Protein AF-A0AAD6LSS9-F1 (afdb_monomer)

InterPro domains:
  IPR000659 Pyridoxamine 5'-phosphate oxidase [PTHR10851] (4-193)
  IPR012349 FMN-binding split barrel [G3DSA:2.30.110.10] (3-197)
  IPR024624 Pyridoxamine 5'-phosphate oxidase, Alr4036 family, FMN-binding domain [PF12766] (5-97)

Organism: NCBI:txid444605

Solvent-accessible surface area (backbone atoms only — not comparable to full-atom values): 12110 Å² total; per-residue (Å²): 133,82,77,79,76,59,62,67,59,54,51,52,52,51,44,61,76,36,58,89,43,91,58,52,54,40,30,37,45,36,37,39,36,90,85,73,43,80,45,75,46,79,47,52,65,67,52,59,45,86,99,50,85,27,39,30,32,76,46,53,57,77,33,68,68,46,59,17,36,74,72,38,42,48,35,36,38,44,36,66,40,82,90,78,34,34,34,43,37,40,33,26,46,44,49,80,47,57,53,90,65,75,64,73,72,71,61,69,79,73,68,77,90,76,88,90,77,92,75,80,79,81,74,58,56,70,62,50,57,59,50,54,56,57,52,51,49,43,44,51,56,45,70,73,41,53,70,74,69,55,53,64,53,76,51,77,69,72,90,57,84,81,92,52,83,69,65,66,78,72,64,82,75,66,89,85,60,76,68,54,69,38,45,20,33,34,39,34,41,71,76,45,79,46,79,44,78,59,82,132

pLDDT: mean 80.84, std 22.11, range [32.19, 98.69]

Nearest PDB structures (foldseek):
  2i51-assembly1_A  TM=9.058E-01  e=9.005E-18  Nostoc punctiforme PCC 73102
  2i51-assembly1_B  TM=9.225E-01  e=1.374E-17  Nostoc punctiforme PCC 73102
  2ou5-assembly1_B  TM=7.442E-01  e=1.131E-09  Jannaschia sp. CCS1
  2i02-assembly1_B  TM=6.745E-01  e=7.281E-08  Nostoc punctiforme PCC 73102
  2re7-assembly1_A-2  TM=6.877E-01  e=3.262E-06  Psychrobacter arcticus 273-4

Radius of gyration: 19.98 Å; Cα contacts (8 Å, |Δi|>4): 288; chains: 1; bounding box: 61×39×70 Å

Foldseek 3Di:
DDPPPVVLVVLVVLCVVLVVPPCQQKWKKWFAAPVRHIDIDIFGWLDADPPAPKTKTKFFCLDRVVVRCVNPQKMWIWGARVPQQKIKIFIFGKDKQFPPDPQVVVVVPPDPDDDDDDDDPPPCVVVNVVVNSSVVVLQVSLLSDDPVVLLVNVDDRPPDDPPDPVVSVPDDDDSPDTHDRRIMMMITDTPDMDMDRHDD

Secondary structure (DSSP, 8-state):
------HHHHHHHHHHHTTTSTTTTEEEEEEE-TTS-EEEEEEEEEEEPTTS-PEEEEEETTSHHHHHHHH--EEEEEEEETTTTEEEEEEEEEEEE-SSS--TTTTSSS----------TTSSHHHHHHHHHHHHHHHHHHHHS-HHHHHGGGSSPTTS----GGGGTT----TT----TTEEEEEEEEEEEEEEEPP-

Structure (mmCIF, N/CA/C/O backbone):
data_AF-A0AAD6LSS9-F1
#
_entry.id   AF-A0AAD6LSS9-F1
#
loop_
_atom_site.group_PDB
_atom_site.id
_atom_site.type_symbol
_atom_site.label_atom_id
_atom_site.label_alt_id
_atom_site.label_comp_id
_atom_site.label_asym_id
_atom_site.label_entity_id
_atom_site.label_seq_id
_atom_site.pdbx_PDB_ins_code
_atom_site.Cartn_x
_atom_site.Cartn_y
_atom_site.Cartn_z
_atom_site.occupancy
_atom_site.B_iso_or_equiv
_atom_site.auth_seq_id
_atom_site.auth_comp_id
_atom_site.auth_asym_id
_atom_site.auth_atom_id
_atom_site.pdbx_PDB_model_num
ATOM 1 N N . MET A 1 1 ? -33.989 2.397 5.622 1.00 33.91 1 MET A N 1
ATOM 2 C CA . MET A 1 1 ? -32.972 3.269 5.000 1.00 33.91 1 MET A CA 1
ATOM 3 C C . MET A 1 1 ? -31.648 2.901 5.642 1.00 33.91 1 MET A C 1
ATOM 5 O O . MET A 1 1 ? -31.426 3.278 6.782 1.00 33.91 1 MET A O 1
ATOM 9 N N . GLY A 1 2 ? -30.875 2.016 5.008 1.00 35.00 2 GLY A N 1
ATOM 10 C CA . GLY A 1 2 ? -29.625 1.522 5.588 1.00 35.00 2 GLY A CA 1
ATOM 11 C C . GLY A 1 2 ? -28.616 2.659 5.647 1.00 35.00 2 GLY A C 1
ATOM 12 O O . GLY A 1 2 ? -28.346 3.286 4.626 1.00 35.00 2 GLY A O 1
ATOM 13 N N . THR A 1 3 ? -28.113 2.961 6.836 1.00 37.25 3 THR A N 1
ATOM 14 C CA . THR A 1 3 ? -26.988 3.873 7.011 1.00 37.25 3 THR A CA 1
ATOM 15 C C . THR A 1 3 ? -25.820 3.311 6.210 1.00 37.25 3 THR A C 1
ATOM 17 O O . THR A 1 3 ? -25.331 2.224 6.515 1.00 37.25 3 THR A O 1
ATOM 20 N N . VAL A 1 4 ? -25.397 4.017 5.161 1.00 48.91 4 VAL A N 1
ATOM 21 C CA . VAL A 1 4 ? -24.105 3.765 4.522 1.00 48.91 4 VAL A CA 1
ATOM 22 C C . VAL A 1 4 ? -23.061 4.115 5.575 1.00 48.91 4 VAL A C 1
ATOM 24 O O . VAL A 1 4 ? -22.687 5.273 5.732 1.00 48.91 4 VAL A O 1
ATOM 27 N N . THR A 1 5 ? -22.667 3.135 6.383 1.00 51.56 5 THR A N 1
ATOM 28 C CA . THR A 1 5 ? -21.540 3.288 7.296 1.00 51.56 5 THR A CA 1
ATOM 29 C C . THR A 1 5 ? -20.313 3.476 6.419 1.00 51.56 5 THR A C 1
ATOM 31 O O . THR A 1 5 ? -19.853 2.535 5.772 1.00 51.56 5 THR A O 1
ATOM 34 N N . GLN A 1 6 ? -19.819 4.708 6.330 1.00 86.88 6 GLN A N 1
ATOM 35 C CA . GLN A 1 6 ? -18.702 5.032 5.459 1.00 86.88 6 GLN A CA 1
ATOM 36 C C . GLN A 1 6 ? -17.409 4.579 6.141 1.00 86.88 6 GLN A C 1
ATOM 38 O O . GLN A 1 6 ? -16.743 5.350 6.823 1.00 86.88 6 GLN A O 1
ATOM 43 N N . TRP A 1 7 ? -17.078 3.294 5.987 1.00 94.19 7 TRP A N 1
ATOM 44 C CA . TRP A 1 7 ? -15.904 2.626 6.567 1.00 94.19 7 TRP A CA 1
ATOM 45 C C . TRP A 1 7 ? -14.605 3.428 6.402 1.00 94.19 7 TRP A C 1
ATOM 47 O O . TRP A 1 7 ? -13.747 3.412 7.279 1.00 94.19 7 TRP A O 1
ATOM 57 N N . LYS A 1 8 ? -14.485 4.181 5.304 1.00 95.06 8 LYS A N 1
ATOM 58 C CA . LYS A 1 8 ? -13.369 5.084 5.033 1.00 95.06 8 LYS A CA 1
ATOM 59 C C . LYS A 1 8 ? -13.221 6.171 6.094 1.00 95.06 8 LYS A C 1
ATOM 61 O O . LYS A 1 8 ? -12.102 6.465 6.489 1.00 95.06 8 LYS A O 1
ATOM 66 N N . GLN A 1 9 ? -14.322 6.753 6.572 1.00 94.69 9 GLN A N 1
ATOM 67 C CA . GLN A 1 9 ? -14.284 7.743 7.652 1.00 94.69 9 GLN A CA 1
ATOM 68 C C . GLN A 1 9 ? -13.798 7.110 8.957 1.00 94.69 9 GLN A C 1
ATOM 70 O O . GLN A 1 9 ? -12.947 7.692 9.616 1.00 94.69 9 GLN A O 1
ATOM 75 N N . LEU A 1 10 ? -14.261 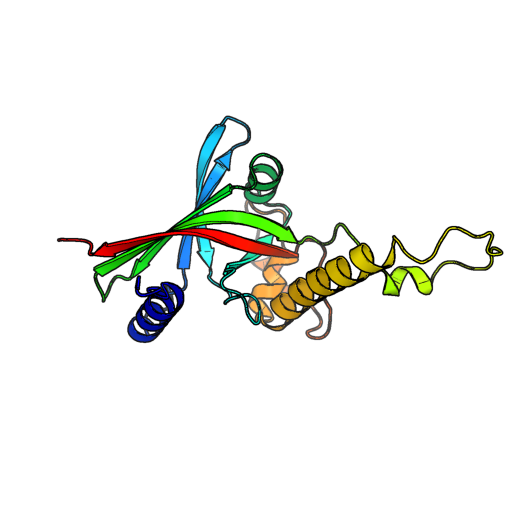5.897 9.281 1.00 95.50 10 LEU A N 1
ATOM 76 C CA . LEU A 1 10 ? -13.793 5.158 10.460 1.00 95.50 10 LEU A CA 1
ATOM 77 C C . LEU A 1 10 ? -12.290 4.866 10.375 1.00 95.50 10 LEU A C 1
ATOM 79 O O . LEU A 1 10 ? -11.561 5.122 11.327 1.00 95.50 10 LEU A O 1
ATOM 83 N N . LEU A 1 11 ? -11.812 4.413 9.214 1.00 96.50 11 LEU A N 1
ATOM 84 C CA . LEU A 1 11 ? -10.389 4.172 8.982 1.00 96.50 11 LEU A CA 1
ATOM 85 C C . LEU A 1 11 ? -9.556 5.459 9.099 1.00 96.50 11 LEU A C 1
ATOM 87 O O . LEU A 1 11 ? -8.481 5.443 9.692 1.00 96.50 11 LEU A O 1
ATOM 91 N N . LEU A 1 12 ? -10.047 6.581 8.562 1.00 96.06 12 LEU A N 1
ATOM 92 C CA . LEU A 1 12 ? -9.390 7.884 8.702 1.00 96.06 12 LEU A CA 1
ATOM 93 C C . LEU A 1 12 ? -9.346 8.348 10.166 1.00 96.06 12 LEU A C 1
ATOM 95 O O . LEU A 1 12 ? -8.318 8.854 10.606 1.00 96.06 12 LEU A O 1
ATOM 99 N N . SER A 1 13 ? -10.413 8.136 10.940 1.00 95.69 13 SER A N 1
ATOM 100 C CA . SER A 1 13 ? -10.431 8.431 12.379 1.00 95.69 13 SER A CA 1
ATOM 101 C C . SER A 1 13 ? -9.461 7.551 13.176 1.00 95.69 13 SER A C 1
ATOM 103 O O . SER A 1 13 ? -8.789 8.053 14.080 1.00 95.69 13 SER A O 1
ATOM 105 N N . ALA A 1 14 ? -9.348 6.265 12.827 1.00 96.06 14 ALA A N 1
ATOM 106 C CA . ALA A 1 14 ? -8.388 5.339 13.427 1.00 96.06 14 ALA A CA 1
ATOM 107 C C . ALA A 1 14 ? -6.940 5.765 13.130 1.00 96.06 14 ALA A C 1
ATOM 109 O O . ALA A 1 14 ? -6.119 5.867 14.044 1.00 96.06 14 ALA A O 1
ATOM 110 N N . LEU A 1 15 ? -6.646 6.098 11.867 1.00 96.69 15 LEU A N 1
ATOM 111 C CA . LEU A 1 15 ? -5.366 6.660 11.426 1.00 96.69 15 LEU A CA 1
ATOM 112 C C . LEU A 1 15 ? -4.988 7.932 12.194 1.00 96.69 15 LEU A C 1
ATOM 114 O O . LEU A 1 15 ? -3.856 8.039 12.658 1.00 96.69 15 LEU A O 1
ATOM 118 N N . GLU A 1 16 ? -5.922 8.873 12.346 1.00 96.31 16 GLU A N 1
ATOM 119 C CA . GLU A 1 16 ? -5.686 10.139 13.050 1.00 96.31 16 GLU A CA 1
ATOM 120 C C . GLU A 1 16 ? -5.390 9.907 14.537 1.00 96.31 16 GLU A C 1
ATOM 122 O O . GLU A 1 16 ? -4.413 10.428 15.078 1.00 96.31 16 GLU A O 1
ATOM 127 N N . SER A 1 17 ? -6.182 9.051 15.185 1.00 95.94 17 SER A N 1
ATOM 128 C CA . SER A 1 17 ? -6.030 8.729 16.609 1.00 95.94 17 SER A CA 1
ATOM 129 C C . SER A 1 17 ? -4.710 7.998 16.898 1.00 95.94 17 SER A C 1
ATOM 131 O O . SER A 1 17 ? -4.097 8.195 17.946 1.00 95.94 17 SER A O 1
ATOM 133 N N . ASN A 1 18 ? -4.218 7.215 15.933 1.00 96.31 18 ASN A N 1
ATOM 134 C CA . ASN A 1 18 ? -2.947 6.489 15.997 1.00 96.31 18 ASN A CA 1
ATOM 135 C C . ASN A 1 18 ? -1.806 7.218 15.245 1.00 96.31 18 ASN A C 1
ATOM 137 O O . ASN A 1 18 ? -0.758 6.625 14.974 1.00 96.31 18 ASN A O 1
ATOM 141 N N . SER A 1 19 ? -1.969 8.494 14.876 1.00 95.69 19 SER A N 1
ATOM 142 C CA . SER A 1 19 ? -1.011 9.240 14.032 1.00 95.69 19 SER A CA 1
ATOM 143 C C . SER A 1 19 ? 0.372 9.414 14.669 1.00 95.69 19 SER A C 1
ATOM 145 O O . SER A 1 19 ? 1.386 9.523 13.977 1.00 95.69 19 SER A O 1
ATOM 147 N N . HIS A 1 20 ? 0.432 9.386 16.000 1.00 95.88 20 HIS A N 1
ATOM 148 C CA . HIS A 1 20 ? 1.668 9.457 16.772 1.00 95.88 20 HIS A CA 1
ATOM 149 C C . HIS A 1 20 ? 2.525 8.178 16.650 1.00 95.88 20 HIS A C 1
ATOM 151 O O . HIS A 1 20 ? 3.738 8.209 16.887 1.00 95.88 20 HIS A O 1
ATOM 157 N N . LEU A 1 21 ? 1.932 7.055 16.228 1.00 95.94 21 LEU A N 1
ATOM 158 C CA . LEU A 1 21 ? 2.630 5.803 15.966 1.00 95.94 21 LEU A CA 1
ATOM 159 C C . LEU A 1 21 ? 3.139 5.774 14.524 1.00 95.94 21 LEU A C 1
ATOM 161 O O . LEU A 1 21 ? 2.370 5.673 13.574 1.00 95.94 21 LEU A O 1
ATOM 165 N N . LYS A 1 22 ? 4.462 5.743 14.332 1.00 94.12 22 LYS A N 1
ATOM 166 C CA . LYS A 1 22 ? 5.081 5.710 12.985 1.00 94.12 22 LYS A CA 1
ATOM 167 C C . LYS A 1 22 ? 4.644 4.532 12.105 1.00 94.12 22 LYS A C 1
ATOM 169 O O . LYS A 1 22 ? 4.844 4.571 10.895 1.00 94.12 22 LYS A O 1
ATOM 174 N N . HIS A 1 23 ? 4.131 3.472 12.718 1.00 94.50 23 HIS A N 1
ATOM 175 C CA . HIS A 1 23 ? 3.715 2.245 12.053 1.00 94.50 23 HIS A CA 1
ATOM 176 C C . HIS A 1 23 ? 2.198 2.155 11.852 1.00 94.50 23 HIS A C 1
ATOM 178 O O . HIS A 1 23 ? 1.754 1.193 11.236 1.00 94.50 23 HIS A O 1
ATOM 184 N N . SER A 1 24 ? 1.405 3.135 12.302 1.00 96.25 24 SER A N 1
ATOM 185 C CA . SER A 1 24 ? -0.043 3.135 12.062 1.00 96.25 24 SER A CA 1
ATOM 186 C C . SER A 1 24 ? -0.434 3.134 10.578 1.00 96.25 24 SER A C 1
ATOM 188 O O . SER A 1 24 ? -1.455 2.529 10.266 1.00 96.25 24 SER A O 1
ATOM 190 N N . PRO A 1 25 ? 0.359 3.671 9.621 1.00 97.31 25 PRO A N 1
ATOM 191 C CA . PRO A 1 25 ? 0.070 3.521 8.193 1.00 97.31 25 PRO A CA 1
ATOM 192 C C . PRO A 1 25 ? 0.444 2.145 7.618 1.00 97.31 25 PRO A C 1
ATOM 194 O O . PRO A 1 25 ? 0.298 1.931 6.414 1.00 97.31 25 PRO A O 1
ATOM 197 N N . TYR A 1 26 ? 1.038 1.249 8.412 1.00 98.25 26 TYR A N 1
ATOM 198 C CA . TYR A 1 26 ? 1.534 -0.040 7.938 1.00 98.25 26 TYR A CA 1
ATOM 199 C C . TYR A 1 26 ? 0.469 -1.113 8.128 1.00 98.25 26 TYR A C 1
ATOM 201 O O . TYR A 1 26 ? -0.109 -1.241 9.203 1.00 98.25 26 TYR A O 1
ATOM 209 N N . PHE A 1 27 ? 0.259 -1.936 7.106 1.00 98.50 27 PHE A N 1
ATOM 210 C CA . PHE A 1 27 ? -0.699 -3.036 7.166 1.00 98.50 27 PHE A CA 1
ATOM 211 C C . PHE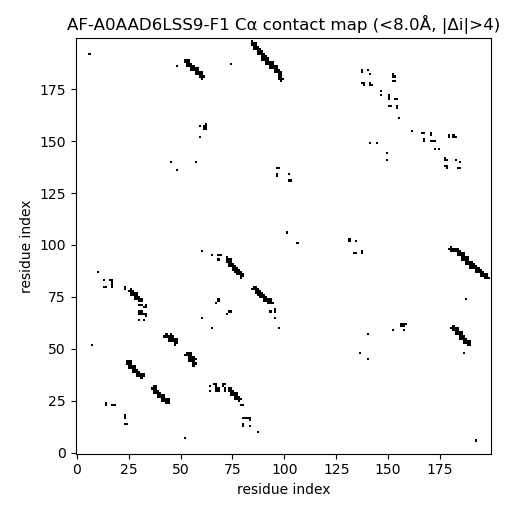 A 1 27 ? -0.167 -4.289 6.480 1.00 98.50 27 PHE A C 1
ATOM 213 O O . PHE A 1 27 ? 0.743 -4.229 5.646 1.00 98.50 27 PHE A O 1
ATOM 220 N N . GLN A 1 28 ? -0.726 -5.441 6.842 1.00 98.69 28 GLN A N 1
ATOM 221 C CA . GLN A 1 28 ? -0.422 -6.711 6.197 1.00 98.69 28 GLN A CA 1
ATOM 222 C C . GLN A 1 28 ? -1.233 -6.832 4.909 1.00 98.69 28 GLN A C 1
ATOM 224 O O . GLN A 1 28 ? -2.440 -6.615 4.901 1.00 98.69 28 GLN A O 1
ATOM 229 N N . PHE A 1 29 ? -0.559 -7.174 3.818 1.00 98.69 29 PHE A N 1
ATOM 230 C CA . PHE A 1 29 ? -1.148 -7.321 2.495 1.00 98.69 29 PHE A CA 1
ATOM 231 C C . PHE A 1 29 ? -1.002 -8.769 2.042 1.00 98.69 29 PHE A C 1
ATOM 233 O O . PHE A 1 29 ? 0.095 -9.204 1.681 1.00 98.69 29 PHE A O 1
ATOM 240 N N . ALA A 1 30 ? -2.095 -9.521 2.068 1.00 98.56 30 ALA A N 1
ATOM 241 C CA . ALA A 1 30 ? -2.139 -10.915 1.665 1.00 98.56 30 ALA A CA 1
ATOM 242 C C . ALA A 1 30 ? -2.513 -11.047 0.184 1.00 98.56 30 ALA A C 1
ATOM 244 O O . ALA A 1 30 ? -3.449 -10.413 -0.294 1.00 98.56 30 ALA A O 1
ATOM 245 N N . THR A 1 31 ? -1.788 -11.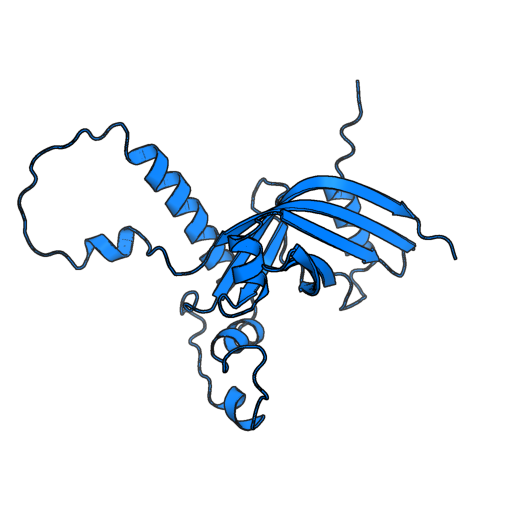895 -0.536 1.00 98.50 31 THR A N 1
ATOM 246 C CA . THR A 1 31 ? -2.038 -12.257 -1.943 1.00 98.50 31 THR A CA 1
ATOM 247 C C . THR A 1 31 ? -1.935 -13.770 -2.106 1.00 98.50 31 THR A C 1
ATOM 249 O O . THR A 1 31 ? -1.476 -14.478 -1.202 1.00 98.50 31 THR A O 1
ATOM 252 N N . ILE A 1 32 ? -2.331 -14.271 -3.275 1.00 98.06 32 ILE A N 1
ATOM 253 C CA . ILE A 1 32 ? -2.226 -15.686 -3.626 1.00 98.06 32 ILE A CA 1
ATOM 254 C C . ILE A 1 32 ? -1.033 -15.906 -4.559 1.00 98.06 32 ILE A C 1
ATOM 256 O O . ILE A 1 32 ? -0.934 -15.306 -5.625 1.00 98.06 32 ILE A O 1
ATOM 260 N N . GLY A 1 33 ? -0.122 -16.780 -4.138 1.00 93.94 33 GLY A N 1
ATOM 261 C CA . GLY A 1 33 ? 1.016 -17.256 -4.912 1.00 93.94 33 GLY A CA 1
ATOM 262 C C . GLY A 1 33 ? 0.598 -17.982 -6.188 1.00 93.94 33 GLY A C 1
ATOM 263 O O . GLY A 1 33 ? -0.456 -18.609 -6.230 1.00 93.94 33 GLY A O 1
ATOM 264 N N . CYS A 1 34 ? 1.467 -18.012 -7.202 1.00 92.06 34 CYS A N 1
ATOM 265 C CA . CYS A 1 34 ? 1.230 -18.769 -8.445 1.00 92.06 34 CYS A CA 1
ATOM 266 C C . CYS A 1 34 ? 1.056 -20.288 -8.226 1.00 92.06 34 CYS A C 1
ATOM 268 O O . CYS A 1 34 ? 0.620 -21.006 -9.116 1.00 92.06 34 CYS A O 1
ATOM 270 N N . ASN A 1 35 ? 1.413 -20.790 -7.040 1.00 94.44 35 ASN A N 1
ATOM 271 C CA . ASN A 1 35 ? 1.190 -22.166 -6.592 1.00 94.44 35 ASN A CA 1
ATOM 272 C C . ASN A 1 35 ? -0.112 -22.342 -5.778 1.00 94.44 35 ASN A C 1
ATOM 274 O O . ASN A 1 35 ? -0.286 -23.374 -5.132 1.00 94.44 35 ASN A O 1
ATOM 278 N N . GLY A 1 36 ? -0.974 -21.323 -5.726 1.00 94.75 36 GLY A N 1
ATOM 279 C CA . GLY A 1 36 ? -2.212 -21.299 -4.945 1.00 94.75 36 GLY A CA 1
ATOM 280 C C . GLY A 1 36 ? -2.033 -21.081 -3.437 1.00 94.75 36 GLY A C 1
ATOM 281 O O . GLY A 1 36 ? -3.021 -21.086 -2.708 1.00 94.75 36 GLY A O 1
ATOM 282 N N . ARG A 1 37 ? -0.803 -20.899 -2.932 1.00 97.31 37 ARG A N 1
ATOM 283 C CA . ARG A 1 37 ? -0.550 -20.688 -1.495 1.00 97.31 37 ARG A CA 1
ATOM 284 C C . ARG A 1 37 ? -0.597 -19.205 -1.124 1.00 97.31 37 ARG A C 1
ATOM 286 O O . ARG A 1 37 ? -0.145 -18.382 -1.914 1.00 97.31 37 ARG A O 1
ATOM 293 N N . PRO A 1 38 ? -1.064 -18.842 0.081 1.00 97.69 38 PRO A N 1
ATOM 294 C CA . PRO A 1 38 ? -1.059 -17.453 0.517 1.00 97.69 38 PRO A CA 1
ATOM 295 C C . PRO A 1 38 ? 0.368 -16.935 0.725 1.00 97.69 38 PRO A C 1
ATOM 297 O O . PRO A 1 38 ? 1.272 -17.667 1.132 1.00 97.69 38 PRO A O 1
ATOM 300 N N . SER A 1 39 ? 0.547 -15.644 0.481 1.00 97.62 39 SER A N 1
ATOM 301 C CA . SER A 1 39 ? 1.788 -14.901 0.675 1.00 97.62 39 SER A CA 1
ATOM 302 C C . SER A 1 39 ? 1.432 -13.597 1.385 1.00 97.62 39 SER A C 1
ATOM 304 O O . SER A 1 39 ? 0.473 -12.932 0.999 1.00 97.62 39 SER A O 1
ATOM 306 N N . ASN A 1 40 ? 2.157 -13.232 2.444 1.00 98.12 40 ASN A N 1
ATOM 307 C CA . ASN A 1 40 ? 1.837 -12.060 3.263 1.00 98.12 40 ASN A CA 1
ATOM 308 C C . ASN A 1 40 ? 3.095 -11.240 3.566 1.00 98.12 40 ASN A C 1
ATOM 310 O O . ASN A 1 40 ? 4.197 -11.781 3.660 1.00 98.12 40 ASN A O 1
ATOM 314 N N . ARG A 1 41 ? 2.937 -9.921 3.658 1.00 98.00 41 ARG A N 1
ATOM 315 C CA . ARG A 1 41 ? 4.006 -8.953 3.938 1.00 98.00 41 ARG A CA 1
ATOM 316 C C . ARG A 1 41 ? 3.415 -7.618 4.366 1.00 98.00 41 ARG A C 1
ATOM 318 O O . ARG A 1 41 ? 2.292 -7.291 3.995 1.00 98.00 41 ARG A O 1
ATOM 325 N N . THR A 1 42 ? 4.212 -6.822 5.062 1.00 98.31 42 THR A N 1
ATOM 326 C CA . THR A 1 42 ? 3.858 -5.444 5.402 1.00 98.31 42 THR A CA 1
ATOM 327 C C . THR A 1 42 ? 4.027 -4.525 4.194 1.00 98.31 42 THR A C 1
ATOM 329 O O . THR A 1 42 ? 5.035 -4.593 3.486 1.00 98.31 42 THR A O 1
ATOM 332 N N . VAL A 1 43 ? 3.057 -3.643 3.976 1.00 98.19 43 VAL A N 1
ATOM 333 C CA . VAL A 1 43 ? 3.133 -2.524 3.029 1.00 98.19 43 VAL A CA 1
ATOM 334 C C . VAL A 1 43 ? 2.647 -1.244 3.711 1.00 98.19 43 VAL A C 1
ATOM 336 O O . VAL A 1 43 ? 2.192 -1.275 4.852 1.00 98.19 43 VAL A O 1
ATOM 339 N N . VAL A 1 44 ? 2.790 -0.107 3.030 1.00 97.81 44 VAL A N 1
ATOM 340 C CA . VAL A 1 44 ? 2.471 1.214 3.584 1.00 97.81 44 VAL A CA 1
ATOM 341 C C . VAL A 1 44 ? 1.286 1.807 2.836 1.00 97.81 44 VAL A C 1
ATOM 343 O O . VAL A 1 44 ? 1.326 1.889 1.607 1.00 97.81 44 VAL A O 1
ATOM 346 N N . PHE A 1 45 ? 0.283 2.266 3.578 1.00 98.19 45 PHE A N 1
ATOM 347 C CA . PHE A 1 45 ? -0.811 3.085 3.070 1.00 98.19 45 PHE A CA 1
ATOM 348 C C . PHE A 1 45 ? -0.284 4.397 2.480 1.00 98.19 45 PHE A C 1
ATOM 350 O O . PHE A 1 45 ? 0.452 5.130 3.144 1.00 98.19 45 PHE A O 1
ATOM 357 N N . ARG A 1 46 ? -0.653 4.710 1.232 1.00 97.06 46 ARG A N 1
ATOM 358 C CA . ARG A 1 46 ? -0.239 5.946 0.540 1.00 97.06 46 ARG A CA 1
ATOM 3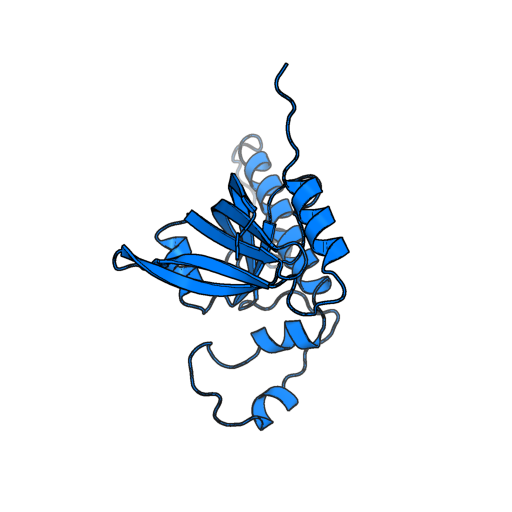59 C C . ARG A 1 46 ? -1.393 6.896 0.234 1.00 97.06 46 ARG A C 1
ATOM 361 O O . ARG A 1 46 ? -1.212 7.831 -0.536 1.00 97.06 46 ARG A O 1
ATOM 368 N N . GLY A 1 47 ? -2.536 6.694 0.882 1.00 96.06 47 GLY A N 1
ATOM 369 C CA . GLY A 1 47 ? -3.732 7.500 0.676 1.00 96.06 47 GLY A CA 1
ATOM 370 C C . GLY A 1 47 ? -4.782 6.789 -0.170 1.00 96.06 47 GLY A C 1
ATOM 371 O O . GLY A 1 47 ? -4.647 5.616 -0.533 1.00 96.06 47 GLY A O 1
ATOM 372 N N . PHE A 1 48 ? -5.841 7.534 -0.461 1.00 95.69 48 PHE A N 1
ATOM 373 C CA . PHE A 1 48 ? -6.908 7.119 -1.359 1.00 95.69 48 PHE A CA 1
ATOM 374 C C . PHE A 1 48 ? -6.722 7.754 -2.736 1.00 95.69 48 PHE A C 1
ATOM 376 O O . PHE A 1 48 ? -6.198 8.863 -2.846 1.00 95.69 48 PHE A O 1
ATOM 383 N N . GLU A 1 49 ? -7.192 7.072 -3.775 1.00 91.56 49 GLU A N 1
ATOM 384 C CA . GLU A 1 49 ? -7.386 7.685 -5.089 1.00 91.56 49 GLU A CA 1
ATOM 385 C C . GLU A 1 49 ? -8.359 8.881 -4.982 1.00 91.56 49 GLU A C 1
ATOM 387 O O . GLU A 1 49 ? -9.317 8.865 -4.204 1.00 91.56 49 GLU A O 1
ATOM 392 N N . GLU A 1 50 ? -8.100 9.948 -5.745 1.00 86.25 50 GLU A N 1
ATOM 393 C CA . GLU A 1 50 ? -8.928 11.160 -5.738 1.00 86.25 50 GLU A CA 1
ATOM 394 C C . GLU A 1 50 ? -10.398 10.829 -6.043 1.00 86.25 50 GLU A C 1
ATOM 396 O O . GLU A 1 50 ? -10.703 10.157 -7.026 1.00 86.25 50 GLU A O 1
ATOM 401 N N . ASN A 1 51 ? -11.318 11.345 -5.219 1.00 86.31 51 ASN A N 1
ATOM 402 C CA . ASN A 1 51 ? -12.770 11.139 -5.347 1.00 86.31 51 ASN A CA 1
ATOM 403 C C . ASN A 1 51 ? -13.216 9.663 -5.335 1.00 86.31 51 ASN A C 1
ATOM 405 O O . ASN A 1 51 ? -14.266 9.328 -5.878 1.00 86.31 51 ASN A O 1
ATOM 409 N N . SER A 1 52 ? -12.424 8.790 -4.715 1.00 90.75 52 SER A N 1
ATOM 410 C CA . SER A 1 52 ? -12.620 7.343 -4.714 1.00 90.75 52 SER A CA 1
ATOM 411 C C . SER A 1 52 ? -12.284 6.761 -3.339 1.00 90.75 52 SER A C 1
ATOM 413 O O . SER A 1 52 ? -11.612 7.399 -2.523 1.00 90.75 52 SER A O 1
ATOM 415 N N . ASP A 1 53 ? -12.758 5.551 -3.058 1.00 93.75 53 ASP A N 1
ATOM 416 C CA . ASP A 1 53 ? -12.446 4.821 -1.822 1.00 93.75 53 ASP A CA 1
ATOM 417 C C . ASP A 1 53 ? -11.344 3.770 -2.036 1.00 93.75 53 ASP A C 1
ATOM 419 O O . ASP A 1 53 ? -11.028 2.974 -1.152 1.00 93.75 53 ASP A O 1
ATOM 423 N N . ARG A 1 54 ? -10.707 3.813 -3.210 1.00 95.50 54 ARG A N 1
ATOM 424 C CA . ARG A 1 54 ? -9.633 2.909 -3.602 1.00 95.50 54 ARG A CA 1
ATOM 425 C C . ARG A 1 54 ? -8.320 3.265 -2.912 1.00 95.50 54 ARG A C 1
ATOM 427 O O . ARG A 1 54 ? -7.931 4.430 -2.853 1.00 95.50 54 ARG A O 1
ATOM 434 N N . ILE A 1 55 ? -7.631 2.256 -2.391 1.00 97.69 55 ILE A N 1
ATOM 435 C CA . ILE A 1 55 ? -6.436 2.400 -1.551 1.00 97.69 55 ILE A CA 1
ATOM 436 C C . ILE A 1 55 ? -5.173 2.316 -2.407 1.00 97.69 55 ILE A C 1
ATOM 438 O O . ILE A 1 55 ? -5.004 1.372 -3.177 1.00 97.69 55 ILE A O 1
ATOM 442 N N . GLN A 1 56 ? -4.252 3.266 -2.229 1.00 97.50 56 GLN A N 1
ATOM 443 C CA . GLN A 1 56 ? -2.986 3.317 -2.958 1.00 97.50 56 GLN A CA 1
ATOM 444 C C . GLN A 1 56 ? -1.822 2.712 -2.164 1.00 97.50 56 GLN A C 1
ATOM 446 O O . GLN A 1 56 ? -1.639 2.984 -0.972 1.00 97.50 56 GLN A O 1
ATOM 451 N N . ILE A 1 57 ? -0.996 1.915 -2.849 1.00 98.19 57 ILE A N 1
ATOM 452 C CA . ILE A 1 57 ? 0.210 1.284 -2.300 1.00 98.19 57 ILE A CA 1
ATOM 453 C C . ILE A 1 57 ? 1.350 1.419 -3.310 1.00 98.19 57 ILE A C 1
ATOM 455 O O . ILE A 1 57 ? 1.228 1.020 -4.466 1.00 98.19 57 ILE A O 1
ATOM 459 N N . ASN A 1 58 ? 2.500 1.908 -2.852 1.00 96.69 58 ASN A N 1
ATOM 460 C CA . ASN A 1 58 ? 3.695 2.012 -3.691 1.00 96.69 58 ASN A CA 1
ATOM 461 C C . ASN A 1 58 ? 4.532 0.739 -3.567 1.00 96.69 58 ASN A C 1
ATOM 463 O O . ASN A 1 58 ? 4.783 0.255 -2.459 1.00 96.69 58 ASN A O 1
ATOM 467 N N . THR A 1 59 ? 4.974 0.182 -4.693 1.00 95.94 59 THR A N 1
ATOM 468 C CA . THR A 1 59 ? 5.780 -1.038 -4.698 1.00 95.94 59 THR A CA 1
ATOM 469 C C . THR A 1 59 ? 6.735 -1.107 -5.884 1.00 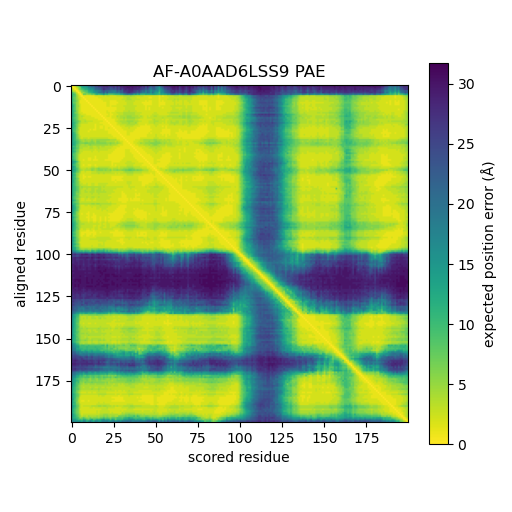95.94 59 THR A C 1
ATOM 471 O O . THR A 1 59 ? 6.704 -0.273 -6.783 1.00 95.94 59 THR A O 1
ATOM 474 N N . ASP A 1 60 ? 7.625 -2.094 -5.856 1.00 95.00 60 ASP A N 1
ATOM 475 C CA . ASP A 1 60 ? 8.580 -2.345 -6.930 1.00 95.00 60 ASP A CA 1
ATOM 476 C C . ASP A 1 60 ? 8.040 -3.441 -7.864 1.00 95.00 60 ASP A C 1
ATOM 478 O O . ASP A 1 60 ? 7.670 -4.531 -7.399 1.00 95.00 60 ASP A O 1
ATOM 482 N N . CYS A 1 61 ? 7.985 -3.148 -9.168 1.00 93.75 61 CYS A N 1
ATOM 483 C CA . CYS A 1 61 ? 7.431 -4.029 -10.199 1.00 93.75 61 CYS A CA 1
ATOM 484 C C . CYS A 1 61 ? 8.177 -5.376 -10.304 1.00 93.75 61 CYS A C 1
ATOM 486 O O . CYS A 1 61 ? 7.622 -6.357 -10.792 1.00 93.75 61 CYS A O 1
ATOM 488 N N . ARG A 1 62 ? 9.415 -5.434 -9.795 1.00 93.00 62 ARG A N 1
ATOM 489 C CA . ARG A 1 62 ? 10.302 -6.606 -9.800 1.00 93.00 62 ARG A CA 1
ATOM 490 C C . ARG A 1 62 ? 10.040 -7.566 -8.637 1.00 93.00 62 ARG A C 1
ATOM 492 O O . ARG A 1 62 ? 10.711 -8.583 -8.507 1.00 93.00 62 ARG A O 1
ATOM 499 N N . THR A 1 63 ? 9.120 -7.231 -7.730 1.00 94.25 63 THR A N 1
ATOM 500 C CA . THR A 1 63 ? 8.819 -8.077 -6.567 1.00 94.25 63 THR A CA 1
ATOM 501 C C . THR A 1 63 ? 7.820 -9.179 -6.902 1.00 94.25 63 THR A C 1
ATOM 503 O O . THR A 1 63 ? 6.874 -8.957 -7.651 1.00 94.25 63 THR A O 1
ATOM 506 N N . ARG A 1 64 ? 7.945 -10.337 -6.235 1.00 93.88 64 ARG A N 1
ATOM 507 C CA . ARG A 1 64 ? 7.044 -11.493 -6.426 1.00 93.88 64 ARG A CA 1
ATOM 508 C C . ARG A 1 64 ? 5.556 -11.151 -6.349 1.00 93.88 64 ARG A C 1
ATOM 510 O O . ARG A 1 64 ? 4.785 -11.666 -7.141 1.00 93.88 64 ARG A O 1
ATOM 517 N N . LYS A 1 65 ? 5.149 -10.235 -5.457 1.00 95.69 65 LYS A N 1
ATOM 518 C CA . LYS A 1 65 ? 3.731 -9.851 -5.309 1.00 95.69 65 LYS A CA 1
ATOM 519 C C . LYS A 1 65 ? 3.101 -9.331 -6.607 1.00 95.69 65 LYS A C 1
ATOM 521 O O . LYS A 1 65 ? 1.892 -9.388 -6.755 1.00 95.69 65 LYS A O 1
ATOM 526 N N . ILE A 1 66 ? 3.904 -8.820 -7.536 1.00 95.75 66 ILE A N 1
ATOM 527 C CA . ILE A 1 66 ? 3.430 -8.348 -8.838 1.00 95.75 66 ILE A CA 1
ATOM 528 C C . ILE A 1 66 ? 3.080 -9.520 -9.745 1.00 95.75 66 ILE A C 1
ATOM 530 O O . ILE A 1 66 ? 2.051 -9.486 -10.408 1.00 95.75 66 ILE A O 1
ATOM 534 N N . GLU A 1 67 ? 3.901 -10.568 -9.751 1.00 94.62 67 GLU A N 1
ATOM 535 C CA . GLU A 1 67 ? 3.603 -11.813 -10.464 1.00 94.62 67 GLU A CA 1
ATOM 536 C C . GLU A 1 67 ? 2.367 -12.493 -9.863 1.00 94.62 67 GLU A C 1
ATOM 538 O O . GLU A 1 67 ? 1.472 -12.902 -10.598 1.00 94.62 67 GLU A O 1
ATOM 543 N N . GLU A 1 68 ? 2.279 -12.519 -8.529 1.00 97.12 68 GLU A N 1
ATOM 544 C CA . GLU A 1 68 ? 1.115 -13.020 -7.788 1.00 97.12 68 GLU A CA 1
ATOM 545 C C . GLU A 1 68 ? -0.167 -12.270 -8.189 1.00 97.12 68 GLU A C 1
ATOM 547 O O . GLU A 1 68 ? -1.158 -12.901 -8.540 1.00 97.12 68 GLU A O 1
ATOM 552 N N . LEU A 1 69 ? -0.138 -10.932 -8.231 1.00 96.88 69 LEU A N 1
ATOM 553 C CA . LEU A 1 69 ? -1.290 -10.104 -8.618 1.00 96.88 69 LEU A CA 1
ATOM 554 C C . LEU A 1 69 ? -1.641 -10.194 -10.110 1.00 96.88 69 LEU A C 1
ATOM 556 O O . LEU A 1 69 ? -2.809 -10.077 -10.476 1.00 96.88 69 LEU A O 1
ATOM 560 N N . LYS A 1 70 ? -0.654 -10.428 -10.982 1.00 94.38 70 LYS A N 1
ATOM 561 C CA . LYS A 1 70 ? -0.897 -10.725 -12.403 1.00 94.38 70 LYS A CA 1
ATOM 562 C C . LYS A 1 70 ? -1.592 -12.078 -12.585 1.00 94.38 70 LYS A C 1
ATOM 564 O O . LYS A 1 70 ? -2.358 -12.234 -13.530 1.00 94.38 70 LYS A O 1
ATOM 569 N N . HIS A 1 71 ? -1.331 -13.038 -11.696 1.00 95.19 71 HIS A N 1
ATOM 570 C CA . HIS A 1 71 ? -1.977 -14.349 -11.695 1.00 95.19 71 HIS A CA 1
ATOM 571 C C . HIS A 1 71 ? -3.375 -14.317 -11.055 1.00 95.19 71 HIS A C 1
ATOM 573 O O . HIS A 1 71 ? -4.329 -14.834 -11.630 1.00 95.19 71 HIS A O 1
ATOM 579 N N . CYS A 1 72 ? -3.503 -13.693 -9.884 1.00 97.12 72 CYS A N 1
ATOM 580 C CA . CYS A 1 72 ? -4.751 -13.528 -9.150 1.00 97.12 72 CYS A CA 1
ATOM 581 C C . CYS A 1 72 ? -4.858 -12.077 -8.651 1.00 97.12 72 CYS A C 1
ATOM 583 O O . CYS A 1 72 ? -4.175 -11.716 -7.689 1.00 97.12 72 CYS A O 1
ATOM 585 N N . PRO A 1 73 ? -5.713 -11.232 -9.258 1.00 97.56 73 PRO A N 1
ATOM 586 C CA . PRO A 1 73 ? -5.757 -9.797 -8.978 1.00 97.56 73 PRO A CA 1
ATOM 587 C C . PRO A 1 73 ? -6.551 -9.469 -7.708 1.00 97.56 73 PRO A C 1
ATOM 589 O O . PRO A 1 73 ? -7.122 -8.391 -7.614 1.00 97.56 73 PRO A O 1
ATOM 592 N N . PHE A 1 74 ? -6.633 -10.389 -6.750 1.00 98.12 74 PHE A N 1
ATOM 593 C CA . PHE A 1 74 ? -7.352 -10.198 -5.497 1.00 98.12 74 PHE A CA 1
ATOM 594 C C . PHE A 1 74 ? -6.381 -10.241 -4.326 1.00 98.12 74 PHE A C 1
ATOM 596 O O . PHE A 1 74 ? -5.438 -11.038 -4.297 1.00 98.12 74 PHE A O 1
ATOM 603 N N . ALA A 1 75 ? -6.632 -9.376 -3.353 1.00 98.44 75 ALA A N 1
ATOM 604 C CA . ALA A 1 75 ? -5.849 -9.294 -2.138 1.00 98.44 75 ALA A CA 1
ATOM 605 C C . ALA A 1 75 ? -6.746 -9.021 -0.933 1.00 98.44 75 ALA A C 1
ATOM 607 O O . ALA A 1 75 ? -7.876 -8.547 -1.061 1.00 98.44 75 ALA A O 1
ATOM 608 N N . GLU A 1 76 ? -6.205 -9.294 0.247 1.00 98.62 76 GLU A N 1
ATOM 609 C CA . GLU A 1 76 ? -6.812 -8.897 1.509 1.00 98.62 76 GLU A CA 1
ATOM 610 C C . GLU A 1 76 ? -5.813 -8.083 2.331 1.00 98.62 76 GLU A C 1
ATOM 612 O O . GLU A 1 76 ? -4.663 -8.480 2.528 1.00 98.62 76 GLU A O 1
ATOM 617 N N . ILE A 1 77 ? -6.261 -6.929 2.809 1.00 98.62 77 ILE A N 1
ATOM 618 C CA . ILE A 1 77 ? -5.567 -6.114 3.796 1.00 98.62 77 ILE A CA 1
ATOM 619 C C . ILE A 1 77 ? -6.020 -6.561 5.179 1.00 98.62 77 ILE A C 1
ATOM 621 O O . ILE A 1 77 ? -7.217 -6.651 5.433 1.00 98.62 77 ILE A O 1
ATOM 625 N N . CYS A 1 78 ? -5.067 -6.763 6.082 1.00 98.31 78 CYS A N 1
ATOM 626 C CA . CYS A 1 78 ? -5.301 -6.833 7.517 1.00 98.31 78 CYS A CA 1
ATOM 627 C C . CYS A 1 78 ? -4.559 -5.667 8.169 1.00 98.31 78 CYS A C 1
ATOM 629 O O . CYS A 1 78 ? -3.333 -5.568 8.074 1.00 98.31 78 CYS A O 1
ATOM 631 N N . TRP A 1 79 ? -5.307 -4.767 8.798 1.00 98.12 79 TRP A N 1
ATOM 632 C CA . TRP A 1 79 ? -4.784 -3.528 9.352 1.00 98.12 79 TRP A CA 1
ATOM 633 C C . TRP A 1 79 ? -5.212 -3.386 10.802 1.00 98.12 79 TRP A C 1
ATOM 635 O O . TRP A 1 79 ? -6.391 -3.211 11.095 1.00 98.12 79 TRP A O 1
ATOM 645 N N . TYR A 1 80 ? -4.242 -3.499 11.703 1.00 97.00 80 TYR A N 1
ATOM 646 C CA . TYR A 1 80 ? -4.457 -3.425 13.139 1.00 97.00 80 TYR A CA 1
ATOM 647 C C . TYR A 1 80 ? -3.959 -2.094 13.706 1.00 97.00 80 TYR A C 1
ATOM 649 O O . TYR A 1 80 ? -2.845 -1.670 13.392 1.00 97.00 80 TYR A O 1
ATOM 657 N N . PHE A 1 81 ? -4.772 -1.474 14.558 1.00 96.12 81 PHE A N 1
ATOM 658 C CA . PHE A 1 81 ? -4.454 -0.250 15.285 1.00 96.12 81 PHE A CA 1
ATOM 659 C C . PHE A 1 81 ? -4.326 -0.573 16.773 1.00 96.12 81 PHE A C 1
ATOM 661 O O . PHE A 1 81 ? -5.291 -0.996 17.410 1.00 96.12 81 PHE A O 1
ATOM 668 N N . SER A 1 82 ? -3.117 -0.418 17.316 1.00 91.81 82 SER A N 1
ATOM 669 C CA . SER A 1 82 ? -2.781 -0.906 18.657 1.00 91.81 82 SER A CA 1
ATOM 670 C C . SER A 1 82 ? -3.455 -0.134 19.781 1.00 91.81 82 SER A C 1
ATOM 672 O O . SER A 1 82 ? -3.779 -0.739 20.796 1.00 91.81 82 SER A O 1
ATOM 674 N N . ASP A 1 83 ? -3.673 1.171 19.620 1.00 91.94 83 ASP A N 1
ATOM 675 C CA . ASP A 1 83 ? -4.170 1.998 20.723 1.00 91.94 83 ASP A CA 1
ATOM 676 C C . ASP A 1 83 ? -5.688 1.932 20.848 1.00 91.94 83 ASP A C 1
ATOM 678 O O . ASP A 1 83 ? -6.232 1.944 21.952 1.00 91.94 83 ASP A O 1
ATOM 682 N N . SER A 1 84 ? -6.374 1.836 19.709 1.00 91.06 84 SER A N 1
ATOM 683 C CA . SER A 1 84 ? -7.827 1.688 19.640 1.00 91.06 84 SER A CA 1
ATOM 684 C C . SER A 1 84 ? -8.293 0.231 19.644 1.00 91.06 84 SER A C 1
ATOM 686 O O . SER A 1 84 ? -9.496 -0.012 19.719 1.00 91.06 84 SER A O 1
ATOM 688 N N . TRP A 1 85 ? -7.365 -0.734 19.613 1.00 92.88 85 TRP A N 1
ATOM 689 C CA . TRP A 1 85 ? -7.643 -2.177 19.627 1.00 92.88 85 TRP A CA 1
ATOM 690 C C . TRP A 1 85 ? -8.628 -2.601 18.535 1.00 92.88 85 TRP A C 1
ATOM 692 O O . TRP A 1 85 ? -9.479 -3.463 18.739 1.00 92.88 85 TRP A O 1
ATOM 702 N N . GLU A 1 86 ? -8.533 -1.991 17.359 1.00 94.56 86 GLU A N 1
ATOM 703 C CA . GLU A 1 86 ? -9.429 -2.256 16.235 1.00 94.56 86 GLU A CA 1
ATOM 704 C C . GLU A 1 86 ? -8.668 -2.817 15.033 1.00 94.56 86 GLU A C 1
ATOM 706 O O . GLU A 1 86 ? -7.488 -2.533 14.806 1.00 94.56 86 GLU A O 1
ATOM 711 N N . GLN A 1 87 ? -9.356 -3.647 14.255 1.00 97.12 87 GLN A N 1
ATOM 712 C CA . GLN A 1 87 ? -8.828 -4.270 13.055 1.00 97.12 87 GLN A CA 1
ATOM 713 C C . GLN A 1 87 ? -9.770 -4.043 11.879 1.00 97.12 87 GLN A C 1
ATOM 715 O O . GLN A 1 87 ? -10.954 -4.376 11.943 1.00 97.12 87 GLN A O 1
ATOM 720 N N . PHE A 1 88 ? -9.202 -3.554 10.780 1.00 98.00 88 PHE A N 1
ATOM 721 C CA . PHE A 1 88 ? -9.848 -3.492 9.479 1.00 98.00 88 PHE A CA 1
ATOM 722 C C . PHE A 1 88 ? -9.344 -4.651 8.618 1.00 98.00 88 PHE A C 1
ATOM 724 O O . PHE A 1 88 ? -8.138 -4.797 8.394 1.00 98.00 88 PHE A O 1
ATOM 731 N N . ARG A 1 89 ? -10.271 -5.463 8.109 1.00 98.38 89 ARG A N 1
ATOM 732 C CA . ARG A 1 89 ? -10.020 -6.432 7.039 1.00 98.38 89 ARG A CA 1
ATOM 733 C C . ARG A 1 89 ? -10.699 -5.947 5.771 1.00 98.38 89 ARG A C 1
ATOM 735 O O . ARG A 1 89 ? -11.917 -5.784 5.755 1.00 98.38 89 ARG A O 1
ATOM 742 N N . ILE A 1 90 ? -9.911 -5.669 4.739 1.00 98.25 90 ILE A N 1
ATOM 743 C CA . ILE A 1 90 ? -10.398 -5.095 3.480 1.00 98.25 90 ILE A CA 1
ATOM 744 C C . ILE A 1 90 ? -10.013 -6.038 2.349 1.00 98.25 90 ILE A C 1
ATOM 746 O O . ILE A 1 90 ? -8.833 -6.184 2.037 1.00 98.25 90 ILE A O 1
ATOM 750 N N . ASN A 1 91 ? -11.004 -6.685 1.749 1.00 97.81 91 ASN A N 1
ATOM 751 C CA . ASN A 1 91 ? -10.828 -7.553 0.592 1.00 97.81 91 ASN A CA 1
ATOM 752 C C . ASN A 1 91 ? -11.203 -6.791 -0.680 1.00 97.81 91 ASN A C 1
ATOM 754 O O . ASN A 1 91 ? -12.156 -6.008 -0.670 1.00 97.81 91 ASN A O 1
ATOM 758 N N . GLY A 1 92 ? -10.460 -7.010 -1.760 1.00 97.62 92 GLY A N 1
ATOM 759 C CA . GLY A 1 92 ? -10.766 -6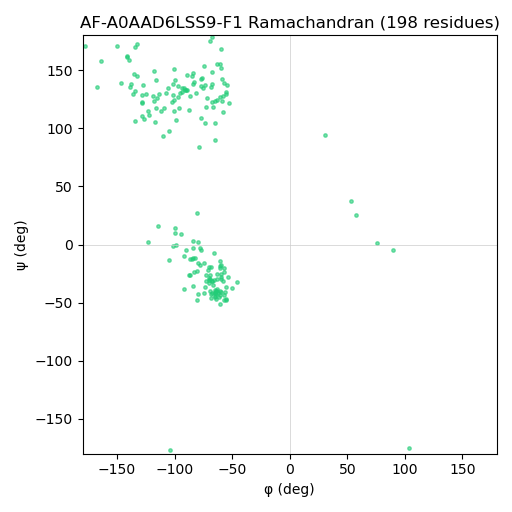.343 -3.014 1.00 97.62 92 GLY A CA 1
ATOM 760 C C . GLY A 1 92 ? -9.875 -6.727 -4.181 1.00 97.62 92 GLY A C 1
ATOM 761 O O . GLY A 1 92 ? -8.840 -7.392 -4.029 1.00 97.62 92 GLY A O 1
ATOM 762 N N . ARG A 1 93 ? -10.278 -6.262 -5.364 1.00 97.88 93 ARG A N 1
ATOM 763 C CA . ARG A 1 93 ? -9.488 -6.364 -6.592 1.00 97.88 93 ARG A CA 1
ATOM 764 C C . ARG A 1 93 ? -8.364 -5.329 -6.592 1.00 97.88 93 ARG A C 1
ATOM 766 O O . ARG A 1 93 ? -8.545 -4.200 -6.155 1.00 97.88 93 ARG A O 1
ATOM 773 N N . VAL A 1 94 ? -7.199 -5.683 -7.118 1.00 97.94 94 VAL A N 1
ATOM 774 C CA . VAL A 1 94 ? -6.020 -4.814 -7.177 1.00 97.94 94 VAL A CA 1
ATOM 775 C C . VAL A 1 94 ? -5.633 -4.563 -8.624 1.00 97.94 94 VAL A C 1
ATOM 777 O O . VAL A 1 94 ? -5.332 -5.496 -9.369 1.00 97.94 94 VAL A O 1
ATOM 780 N N . ASP A 1 95 ? -5.579 -3.291 -9.004 1.00 95.31 95 ASP A N 1
ATOM 781 C CA . ASP A 1 95 ? -5.001 -2.872 -10.274 1.00 95.31 95 ASP A CA 1
ATOM 782 C C . ASP A 1 95 ? -3.504 -2.594 -10.108 1.00 95.31 95 ASP A C 1
ATOM 784 O O . ASP A 1 95 ? -3.072 -1.904 -9.180 1.00 95.31 95 ASP A O 1
ATOM 788 N N . VAL A 1 96 ? -2.709 -3.131 -11.035 1.00 94.31 96 VAL A N 1
ATOM 789 C CA . VAL A 1 96 ? -1.256 -2.939 -11.102 1.00 94.31 96 VAL A CA 1
ATOM 790 C C . VAL A 1 96 ? -0.950 -1.887 -12.166 1.00 94.31 96 VAL A C 1
ATOM 792 O O . VAL A 1 96 ? -1.190 -2.114 -13.350 1.00 94.31 96 VAL A O 1
ATOM 795 N N . ILE A 1 97 ? -0.403 -0.744 -11.751 1.00 91.88 97 ILE A N 1
ATOM 796 C CA . ILE A 1 97 ? -0.035 0.373 -12.628 1.00 91.88 97 ILE A CA 1
ATOM 797 C C . ILE A 1 97 ? 1.496 0.466 -12.687 1.00 91.88 97 ILE A C 1
ATOM 799 O O . ILE A 1 97 ? 2.138 1.093 -11.834 1.00 91.88 97 ILE A O 1
ATOM 803 N N . ASP A 1 98 ? 2.089 -0.183 -13.690 1.00 88.12 98 ASP A N 1
ATOM 804 C CA . ASP A 1 98 ? 3.536 -0.207 -13.931 1.00 88.12 98 ASP A CA 1
ATOM 805 C C . ASP A 1 98 ? 3.958 0.706 -15.104 1.00 88.12 98 ASP A C 1
ATOM 807 O O . ASP A 1 98 ? 3.159 1.462 -15.658 1.00 88.12 98 ASP A O 1
ATOM 811 N N . GLY A 1 99 ? 5.252 0.700 -15.442 1.00 78.75 99 GLY A N 1
ATOM 812 C CA . GLY A 1 99 ? 5.802 1.489 -16.550 1.00 78.75 99 GLY A CA 1
ATOM 813 C C . GLY A 1 99 ? 5.688 0.837 -17.935 1.00 78.75 99 GLY A C 1
ATOM 814 O O . GLY A 1 99 ? 6.217 1.398 -18.890 1.00 78.75 99 GLY A O 1
ATOM 815 N N . SER A 1 100 ? 5.064 -0.342 -18.064 1.00 71.81 100 SER A N 1
ATOM 816 C CA . SER A 1 100 ? 5.068 -1.137 -19.308 1.00 71.81 100 SER A CA 1
ATOM 817 C C . SER A 1 100 ? 4.075 -0.660 -20.371 1.00 71.81 100 SER A C 1
ATOM 819 O O . SER A 1 100 ? 4.004 -1.218 -21.465 1.00 71.81 100 SER A O 1
ATOM 821 N N . ASN A 1 101 ? 3.358 0.420 -20.094 1.00 53.12 101 ASN A N 1
ATOM 822 C CA . ASN A 1 101 ? 2.520 1.096 -21.059 1.00 53.12 101 ASN A CA 1
ATOM 823 C C . ASN A 1 101 ? 3.036 2.557 -21.090 1.00 53.12 101 ASN A C 1
ATOM 825 O O . ASN A 1 101 ? 3.065 3.219 -20.055 1.00 53.12 101 ASN A O 1
ATOM 829 N N . PRO A 1 102 ? 3.594 3.055 -22.203 1.00 44.91 102 PRO A N 1
ATOM 830 C CA . PRO A 1 102 ? 4.080 4.425 -22.264 1.00 44.91 102 PRO A CA 1
ATOM 831 C C . PRO A 1 102 ? 2.914 5.415 -22.362 1.00 44.91 102 PRO A C 1
ATOM 833 O O . PRO A 1 102 ? 1.826 5.107 -22.860 1.00 44.91 102 PRO A O 1
ATOM 836 N N . ASP A 1 103 ? 3.179 6.622 -21.881 1.00 44.50 103 ASP A N 1
ATOM 837 C CA . ASP A 1 103 ? 2.377 7.812 -22.118 1.00 44.50 103 ASP A CA 1
ATOM 838 C C . ASP A 1 103 ? 2.150 8.004 -23.635 1.00 44.50 103 ASP A C 1
ATOM 840 O O . ASP A 1 103 ? 3.132 8.086 -24.387 1.00 44.50 103 ASP A O 1
ATOM 844 N N . PRO A 1 104 ? 0.897 8.050 -24.131 1.00 42.59 104 PRO A N 1
ATOM 845 C CA . PRO A 1 104 ? 0.639 8.297 -25.545 1.00 42.59 104 PRO A CA 1
ATOM 846 C C . PRO A 1 104 ? 1.174 9.657 -26.028 1.00 42.59 104 PRO A C 1
ATOM 848 O O . PRO A 1 104 ? 1.381 9.805 -27.233 1.00 42.59 104 PRO A O 1
ATOM 851 N N . GLU A 1 105 ? 1.454 10.624 -25.143 1.00 43.16 105 GLU A N 1
ATOM 852 C CA . GLU A 1 105 ? 2.027 11.917 -25.548 1.00 43.16 105 GLU A CA 1
ATOM 853 C C . GLU A 1 105 ? 3.506 11.819 -25.957 1.00 43.16 105 GLU A C 1
ATOM 855 O O . GLU A 1 105 ? 3.931 12.487 -26.902 1.00 43.16 105 GLU A O 1
ATOM 860 N N . LYS A 1 106 ? 4.290 10.907 -25.364 1.00 41.62 106 LYS A N 1
ATOM 861 C CA . LYS A 1 106 ? 5.694 10.693 -25.775 1.00 41.62 106 LYS A CA 1
ATOM 862 C C . LYS A 1 106 ? 5.838 9.935 -27.097 1.00 41.62 106 LYS A C 1
ATOM 864 O O . LYS A 1 106 ? 6.898 9.997 -27.715 1.00 41.62 106 LYS A O 1
ATOM 869 N N . LEU A 1 107 ? 4.780 9.272 -27.567 1.00 41.62 107 LEU A N 1
ATOM 870 C CA . LEU A 1 107 ? 4.751 8.590 -28.868 1.00 41.62 107 LEU A CA 1
ATOM 871 C C . LEU A 1 107 ? 4.458 9.533 -30.049 1.00 41.62 107 LEU A C 1
ATOM 873 O O . LEU A 1 107 ? 4.644 9.133 -31.196 1.00 41.62 107 LEU A O 1
ATOM 877 N N . GLN A 1 108 ? 4.032 10.779 -29.804 1.00 39.59 108 GLN A N 1
ATOM 878 C CA . GLN A 1 108 ? 3.777 11.749 -30.880 1.00 39.59 108 GLN A CA 1
ATOM 879 C C . GLN A 1 108 ? 5.021 12.540 -31.308 1.00 39.59 108 GLN A C 1
ATOM 881 O O . GLN A 1 108 ? 4.998 13.168 -32.362 1.00 39.59 108 GLN A O 1
ATOM 886 N N . MET A 1 109 ? 6.122 12.483 -30.550 1.00 35.47 109 MET A N 1
ATOM 887 C CA . MET A 1 109 ? 7.345 13.234 -30.869 1.00 35.47 109 MET A CA 1
ATOM 888 C C . MET A 1 109 ? 8.435 12.422 -31.591 1.00 35.47 109 MET A C 1
ATOM 890 O O . MET A 1 109 ? 9.464 12.996 -31.936 1.00 35.47 109 MET A O 1
ATOM 894 N N . SER A 1 110 ? 8.237 11.126 -31.874 1.00 34.97 110 SER A N 1
ATOM 895 C CA . SER A 1 110 ? 9.263 10.290 -32.534 1.00 34.97 110 SER A CA 1
ATOM 896 C C . SER A 1 110 ? 8.861 9.606 -33.845 1.00 34.97 110 SER A C 1
ATOM 898 O O . SER A 1 110 ? 9.705 8.937 -34.437 1.00 34.97 110 SER A O 1
ATOM 900 N N . ASN A 1 111 ? 7.648 9.806 -34.371 1.00 33.00 111 ASN A N 1
ATOM 901 C CA . ASN A 1 111 ? 7.278 9.248 -35.676 1.00 33.00 111 ASN A CA 1
ATOM 902 C C . ASN A 1 111 ? 7.254 10.325 -36.761 1.00 33.00 111 ASN A C 1
ATOM 904 O O . ASN A 1 111 ? 6.272 11.042 -36.948 1.00 33.00 111 ASN A O 1
ATOM 908 N N . GLY A 1 112 ? 8.360 10.396 -37.502 1.00 38.03 112 GLY A N 1
ATOM 909 C CA . GLY A 1 112 ? 8.408 11.065 -38.792 1.00 38.03 112 GLY A CA 1
ATOM 910 C C . GLY A 1 112 ? 7.384 10.482 -39.774 1.00 38.03 112 GLY A C 1
ATOM 911 O O . GLY A 1 112 ? 7.186 9.273 -39.84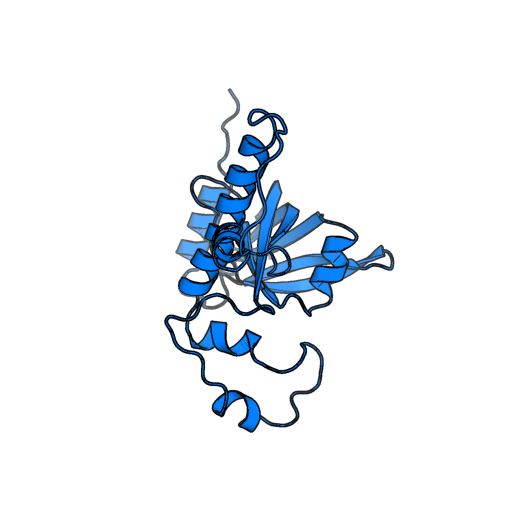8 1.00 38.03 112 GLY A O 1
ATOM 912 N N . ASN A 1 113 ? 6.747 11.389 -40.514 1.00 39.00 113 ASN A N 1
ATOM 913 C CA . ASN A 1 113 ? 6.177 11.245 -41.855 1.00 39.00 113 ASN A CA 1
ATOM 914 C C . ASN A 1 113 ? 5.641 9.856 -42.269 1.00 39.00 113 ASN A C 1
ATOM 916 O O . ASN A 1 113 ? 6.350 9.076 -42.900 1.00 39.00 113 ASN A O 1
ATOM 920 N N . ALA A 1 114 ? 4.336 9.626 -42.088 1.00 33.56 114 ALA A N 1
ATOM 921 C CA . ALA A 1 114 ? 3.564 8.731 -42.958 1.00 33.56 114 ALA A CA 1
ATOM 922 C C . ALA A 1 114 ? 2.108 9.228 -43.110 1.00 33.56 114 ALA A C 1
ATOM 924 O O . ALA A 1 114 ? 1.524 9.701 -42.130 1.00 33.56 114 ALA A O 1
ATOM 925 N N . PRO A 1 115 ? 1.512 9.165 -44.319 1.00 37.41 115 PRO A N 1
ATOM 926 C CA . PRO A 1 115 ? 0.210 9.757 -44.593 1.00 37.41 115 PRO A CA 1
ATOM 927 C C . PRO A 1 115 ? -0.941 8.912 -44.033 1.00 37.41 115 PRO A C 1
ATOM 929 O O . PRO A 1 115 ? -0.942 7.683 -44.054 1.00 37.41 115 PRO A O 1
ATOM 932 N N . PHE A 1 116 ? -1.937 9.634 -43.536 1.00 41.69 116 PHE A N 1
ATOM 933 C CA . PHE A 1 116 ? -3.130 9.167 -42.845 1.00 41.69 116 PHE A CA 1
ATOM 934 C C . PHE A 1 116 ? -4.114 8.491 -43.820 1.00 41.69 116 PHE A C 1
ATOM 936 O O . PHE A 1 116 ? -4.641 9.162 -44.708 1.00 41.69 116 PHE A O 1
ATOM 943 N N . LEU A 1 117 ? -4.425 7.201 -43.633 1.00 36.19 117 LEU A N 1
ATOM 944 C CA . LEU A 1 117 ? -5.601 6.565 -44.244 1.00 36.19 117 LEU A CA 1
ATOM 945 C C . LEU A 1 117 ? -6.549 6.059 -43.151 1.00 36.19 117 LEU A C 1
ATOM 947 O O . LEU A 1 117 ? -6.147 5.419 -42.182 1.00 36.19 117 LEU A O 1
ATOM 951 N N . GLY A 1 118 ? -7.811 6.462 -43.285 1.00 45.47 118 GLY A N 1
ATOM 952 C CA . GLY A 1 118 ? -8.761 6.597 -42.192 1.00 45.47 118 GLY A CA 1
ATOM 953 C C . GLY A 1 118 ? -9.205 5.304 -41.512 1.00 45.47 118 GLY A C 1
ATOM 954 O O . GLY A 1 118 ? -9.615 4.341 -42.152 1.00 45.47 118 GLY A O 1
ATOM 955 N N . MET A 1 119 ? -9.276 5.368 -40.181 1.00 36.81 119 MET A N 1
ATOM 956 C CA . MET A 1 119 ? -10.159 4.537 -39.366 1.00 36.81 119 MET A CA 1
ATOM 957 C C . MET A 1 119 ? -10.904 5.404 -38.336 1.00 36.81 119 MET A C 1
ATOM 959 O O . MET A 1 119 ? -10.419 6.436 -37.873 1.00 36.81 119 MET A O 1
ATOM 963 N N . ARG A 1 120 ? -12.155 5.022 -38.064 1.00 39.97 120 ARG A N 1
ATOM 964 C CA . ARG A 1 120 ? -13.217 5.821 -37.426 1.00 39.97 120 ARG A CA 1
ATOM 965 C C . ARG A 1 120 ? -12.841 6.327 -36.017 1.00 39.97 120 ARG A C 1
ATOM 967 O O . ARG A 1 120 ? -12.613 5.540 -35.105 1.00 39.97 120 ARG A O 1
ATOM 974 N N . LYS A 1 121 ? -12.903 7.653 -35.823 1.00 38.66 121 LYS A N 1
ATOM 975 C CA . LYS A 1 121 ? -12.557 8.411 -34.595 1.00 38.66 121 LYS A CA 1
ATOM 976 C C . LYS A 1 121 ? -13.443 8.163 -33.352 1.00 38.66 121 LYS A C 1
ATOM 978 O O . LYS A 1 121 ? -13.121 8.666 -32.283 1.00 38.66 121 LYS A O 1
ATOM 983 N N . GLY A 1 122 ? -14.541 7.411 -33.455 1.00 32.38 122 GLY A N 1
ATOM 984 C CA . GLY A 1 122 ? -15.560 7.342 -32.392 1.00 32.38 122 GLY A CA 1
ATOM 985 C C . GLY A 1 122 ? -15.318 6.315 -31.278 1.00 32.38 122 GLY A C 1
ATOM 986 O O . GLY A 1 122 ? -15.796 6.511 -30.168 1.00 32.38 122 GLY A O 1
ATOM 987 N N . HIS A 1 123 ? -14.576 5.234 -31.540 1.00 32.19 123 HIS A N 1
ATOM 988 C CA . HIS A 1 123 ? -14.474 4.099 -30.602 1.00 32.19 123 HIS A CA 1
ATOM 989 C C . HIS A 1 123 ? -13.137 4.038 -29.836 1.00 32.19 123 HIS A C 1
ATOM 991 O O . HIS A 1 123 ? -13.025 3.341 -28.834 1.00 32.19 123 HIS A O 1
ATOM 997 N N . LEU A 1 124 ? -12.125 4.803 -30.268 1.00 40.22 124 LEU A N 1
ATOM 998 C CA . LEU A 1 124 ? -10.796 4.824 -29.641 1.00 40.22 124 LEU A CA 1
ATOM 999 C C . LEU A 1 124 ? -10.691 5.844 -28.487 1.00 40.22 124 LEU A C 1
ATOM 1001 O O . LEU A 1 124 ? -9.908 5.651 -27.564 1.00 40.22 124 LEU A O 1
ATOM 1005 N N . MET A 1 125 ? -11.499 6.913 -28.488 1.00 33.34 125 MET A N 1
ATOM 1006 C CA . MET A 1 125 ? -11.365 8.026 -27.529 1.00 33.34 125 MET A CA 1
ATOM 1007 C C . MET A 1 125 ? -11.691 7.667 -26.068 1.00 33.34 125 MET A C 1
ATOM 1009 O O . MET A 1 125 ? -11.080 8.230 -25.159 1.00 33.34 125 MET A O 1
ATOM 1013 N N . LEU A 1 126 ? -12.607 6.724 -25.821 1.00 36.38 126 LEU A N 1
ATOM 1014 C CA . LEU A 1 126 ? -12.963 6.287 -24.460 1.00 36.38 126 LEU A CA 1
ATOM 1015 C C . LEU A 1 126 ? -11.825 5.509 -23.776 1.00 36.38 126 LEU A C 1
ATOM 1017 O O . LEU A 1 126 ? -11.664 5.594 -22.560 1.00 36.38 126 LEU A O 1
ATOM 1021 N N . ASN A 1 127 ? -11.002 4.808 -24.561 1.00 41.25 127 ASN A N 1
ATOM 1022 C CA . ASN A 1 127 ? -9.881 3.995 -24.079 1.00 41.25 127 ASN A CA 1
ATOM 1023 C C . ASN A 1 127 ? -8.615 4.845 -23.831 1.00 41.25 127 ASN A C 1
ATOM 1025 O O . ASN A 1 127 ? -7.759 4.488 -23.031 1.00 41.25 127 ASN A O 1
ATOM 1029 N N . VAL A 1 128 ? -8.500 6.005 -24.489 1.00 45.97 128 VAL A N 1
ATOM 1030 C CA . VAL A 1 128 ? -7.358 6.922 -24.327 1.00 45.97 128 VAL A CA 1
ATOM 1031 C C . VAL A 1 128 ? -7.494 7.775 -23.061 1.00 45.97 128 VAL A C 1
ATOM 1033 O O . VAL A 1 128 ? -6.528 7.901 -22.316 1.00 45.97 128 VAL A O 1
ATOM 1036 N N . LYS A 1 129 ? -8.690 8.308 -22.759 1.00 43.22 129 LYS A N 1
ATOM 1037 C CA . LYS A 1 129 ? -8.916 9.125 -21.547 1.00 43.22 129 LYS A CA 1
ATOM 1038 C C . LYS A 1 129 ? -8.737 8.329 -20.253 1.00 43.22 129 LYS A C 1
ATOM 1040 O O . LYS A 1 129 ? -8.078 8.799 -19.336 1.00 43.22 129 LYS A O 1
ATOM 1045 N N . SER A 1 130 ? -9.291 7.119 -20.198 1.00 49.19 130 SER A N 1
ATOM 1046 C CA . SER A 1 130 ? -9.150 6.210 -19.052 1.00 49.19 130 SER A CA 1
ATOM 1047 C C . SER A 1 130 ? -7.689 5.797 -18.826 1.00 49.19 130 SER A C 1
ATOM 1049 O O . SER A 1 130 ? -7.228 5.793 -17.689 1.00 49.19 130 SER A O 1
ATOM 1051 N N . ARG A 1 131 ? -6.917 5.562 -19.899 1.00 47.84 131 ARG A N 1
ATOM 1052 C CA . ARG A 1 131 ? -5.467 5.302 -19.813 1.00 47.84 131 ARG A CA 1
ATOM 1053 C C . ARG A 1 131 ? -4.653 6.517 -19.349 1.00 47.84 131 ARG A C 1
ATOM 1055 O O . ARG A 1 131 ? -3.776 6.345 -18.513 1.00 47.84 131 ARG A O 1
ATOM 1062 N N . LEU A 1 132 ? -4.956 7.731 -19.822 1.00 51.94 132 LEU A N 1
ATOM 1063 C CA . LEU A 1 132 ? -4.292 8.971 -19.375 1.00 51.94 132 LEU A CA 1
ATOM 1064 C C . LEU A 1 132 ? -4.481 9.230 -17.870 1.00 51.94 132 LEU A C 1
ATOM 1066 O O . LEU A 1 132 ? -3.536 9.609 -17.180 1.00 51.94 132 LEU A O 1
ATOM 1070 N N . VAL A 1 133 ? -5.683 8.965 -17.347 1.00 58.81 133 VAL A N 1
ATOM 1071 C CA . VAL A 1 133 ? -5.990 9.106 -15.913 1.00 58.81 133 VAL A CA 1
ATOM 1072 C C . VAL A 1 133 ? -5.145 8.150 -15.063 1.00 58.81 133 VAL A C 1
ATOM 1074 O O . VAL A 1 133 ? -4.639 8.551 -14.018 1.00 58.81 133 VAL A O 1
ATOM 1077 N N . ILE A 1 134 ? -4.929 6.914 -15.521 1.00 57.41 134 ILE A N 1
ATOM 1078 C CA . ILE A 1 134 ? -4.130 5.905 -14.805 1.00 57.41 134 ILE A CA 1
ATOM 1079 C C . ILE A 1 134 ? -2.649 6.322 -14.695 1.00 57.41 134 ILE A C 1
ATOM 1081 O O . ILE A 1 134 ? -2.048 6.179 -13.629 1.00 57.41 134 ILE A O 1
ATOM 1085 N N . TYR A 1 135 ? -2.052 6.894 -15.748 1.00 63.81 135 TYR A N 1
ATOM 1086 C CA . TYR A 1 135 ? -0.653 7.353 -15.698 1.00 63.81 135 TYR A CA 1
ATOM 1087 C C . TYR A 1 135 ? -0.441 8.556 -14.801 1.00 63.81 135 TYR A C 1
ATOM 1089 O O . TYR A 1 135 ? 0.543 8.599 -14.059 1.00 63.81 135 TYR A O 1
ATOM 1097 N N . SER A 1 136 ? -1.388 9.496 -14.837 1.00 76.44 136 SER A N 1
ATOM 1098 C CA . SER A 1 136 ? -1.355 10.663 -13.964 1.00 76.44 136 SER A CA 1
ATOM 1099 C C . SER A 1 136 ? -1.259 10.241 -12.495 1.00 76.44 136 SER A C 1
ATOM 1101 O O . SER A 1 136 ? -0.510 10.839 -11.732 1.00 76.44 136 SER A O 1
ATOM 1103 N N . GLN A 1 137 ? -1.921 9.153 -12.093 1.00 86.12 137 GLN A N 1
ATOM 1104 C CA . GLN A 1 137 ? -1.854 8.664 -10.714 1.00 86.12 137 GLN A CA 1
ATOM 1105 C C . GLN A 1 137 ? -0.488 8.103 -10.320 1.00 86.12 137 GLN A C 1
ATOM 1107 O O . GLN A 1 137 ? -0.002 8.387 -9.224 1.00 86.12 137 GLN A O 1
ATOM 1112 N N . ARG A 1 138 ? 0.154 7.328 -11.203 1.00 90.31 138 ARG A N 1
ATOM 1113 C CA . ARG A 1 138 ? 1.504 6.797 -10.958 1.00 90.31 138 ARG A CA 1
ATOM 1114 C C . ARG A 1 138 ? 2.505 7.936 -10.775 1.00 90.31 138 ARG A C 1
ATOM 1116 O O . ARG A 1 138 ? 3.325 7.895 -9.864 1.00 90.31 138 ARG A O 1
ATOM 1123 N N . GLU A 1 139 ? 2.415 8.964 -11.609 1.00 91.50 139 GLU A N 1
ATOM 1124 C CA . GLU A 1 139 ? 3.266 10.147 -11.508 1.00 91.50 139 GLU A CA 1
ATOM 1125 C C . GLU A 1 139 ? 2.968 10.980 -10.250 1.00 91.50 139 GLU A C 1
ATOM 1127 O O . GLU A 1 139 ? 3.889 11.302 -9.498 1.00 91.50 139 GLU A O 1
ATOM 1132 N N . LYS A 1 140 ? 1.690 11.245 -9.946 1.00 92.00 140 LYS A N 1
ATOM 1133 C CA . LYS A 1 140 ? 1.273 11.916 -8.703 1.00 92.00 140 LYS A CA 1
ATOM 1134 C C . LYS A 1 140 ? 1.804 11.190 -7.463 1.00 92.00 140 LYS A C 1
ATOM 1136 O O . LYS A 1 140 ? 2.401 11.821 -6.594 1.00 92.00 140 LYS A O 1
ATOM 1141 N N . SER A 1 141 ? 1.652 9.865 -7.396 1.00 94.06 141 SER A N 1
ATOM 1142 C CA . SER A 1 141 ? 2.134 9.058 -6.265 1.00 94.06 141 SER A CA 1
ATOM 1143 C C . SER A 1 141 ? 3.668 9.036 -6.156 1.00 94.06 141 SER A C 1
ATOM 1145 O O . SER A 1 141 ? 4.232 9.046 -5.053 1.00 94.06 141 SER A O 1
ATOM 1147 N N . TRP A 1 142 ? 4.367 9.057 -7.296 1.00 94.69 142 TRP A N 1
ATOM 1148 C CA . TRP A 1 142 ? 5.820 9.200 -7.329 1.00 94.69 142 TRP A CA 1
ATOM 1149 C C . TRP A 1 142 ? 6.268 10.519 -6.705 1.00 94.69 142 TRP A C 1
ATOM 1151 O O . TRP A 1 142 ? 7.099 10.507 -5.798 1.00 94.69 142 TRP A O 1
ATOM 1161 N N . PHE A 1 143 ? 5.690 11.643 -7.130 1.00 94.62 143 PHE A N 1
ATOM 1162 C CA . PHE A 1 143 ? 6.066 12.961 -6.615 1.00 94.62 143 PHE A CA 1
ATOM 1163 C C . PHE A 1 143 ? 5.583 13.226 -5.185 1.00 94.62 143 PHE A C 1
ATOM 1165 O O . PHE A 1 143 ? 6.247 13.956 -4.454 1.00 94.62 143 PHE A O 1
ATOM 1172 N N . ALA A 1 144 ? 4.500 12.580 -4.743 1.00 94.06 144 ALA A N 1
ATOM 1173 C CA . ALA A 1 144 ? 4.080 12.589 -3.340 1.00 94.06 144 ALA A CA 1
ATOM 1174 C C . ALA A 1 144 ? 5.052 11.821 -2.418 1.00 94.06 144 ALA A C 1
ATOM 1176 O O . ALA A 1 144 ? 5.055 12.019 -1.201 1.00 94.06 144 ALA A O 1
ATOM 1177 N N . SER A 1 145 ? 5.892 10.941 -2.974 1.00 92.38 145 SER A N 1
ATOM 1178 C CA . SER A 1 145 ? 6.887 10.186 -2.213 1.00 92.38 145 SER A CA 1
ATOM 1179 C C . SER A 1 145 ? 8.162 11.003 -1.977 1.00 92.38 145 SER A C 1
ATOM 1181 O O . SER A 1 145 ? 8.692 11.666 -2.872 1.00 92.38 145 SER A O 1
ATOM 1183 N N . SER A 1 146 ? 8.730 10.891 -0.773 1.00 92.88 146 SER A N 1
ATOM 1184 C CA . SER A 1 146 ? 10.011 11.533 -0.454 1.00 92.88 146 SER A CA 1
ATOM 1185 C C . SER A 1 146 ? 11.135 11.040 -1.371 1.00 92.88 146 SER A C 1
ATOM 1187 O O . SER A 1 146 ? 11.120 9.894 -1.827 1.00 92.88 146 SER A O 1
ATOM 1189 N N . LEU A 1 147 ? 12.154 11.876 -1.603 1.00 90.12 147 LEU A N 1
ATOM 1190 C CA . LEU A 1 147 ? 13.301 11.497 -2.438 1.00 90.12 147 LEU A CA 1
ATOM 1191 C C . LEU A 1 147 ? 13.976 10.213 -1.925 1.00 90.12 147 LEU A C 1
ATOM 1193 O O . LEU A 1 147 ? 14.249 9.306 -2.704 1.00 90.12 147 LEU A O 1
ATOM 1197 N N . LYS A 1 148 ? 14.123 10.078 -0.600 1.00 89.12 148 LYS A N 1
ATOM 1198 C CA . LYS A 1 148 ? 14.631 8.857 0.045 1.00 89.12 148 LYS A CA 1
ATOM 1199 C C . LYS A 1 148 ? 13.797 7.619 -0.303 1.00 89.12 148 LYS A C 1
ATOM 1201 O O . LYS A 1 148 ? 14.359 6.571 -0.595 1.00 89.12 148 LYS A O 1
ATOM 1206 N N . SER A 1 149 ? 12.466 7.733 -0.299 1.00 90.44 149 SER A N 1
ATOM 1207 C CA . SER A 1 149 ? 11.590 6.624 -0.692 1.00 90.44 149 SER A CA 1
ATOM 1208 C C . SER A 1 149 ? 11.651 6.334 -2.191 1.00 90.44 149 SER A C 1
ATOM 1210 O O . SER A 1 149 ? 11.412 5.196 -2.574 1.00 90.44 149 SER A O 1
ATOM 1212 N N . ARG A 1 150 ? 11.932 7.326 -3.042 1.00 92.75 150 ARG A N 1
ATOM 1213 C CA . ARG A 1 150 ? 12.079 7.135 -4.492 1.00 92.75 150 ARG A CA 1
ATOM 1214 C C . ARG A 1 150 ? 13.395 6.443 -4.861 1.00 92.75 150 ARG A C 1
ATOM 1216 O O . ARG A 1 150 ? 13.408 5.586 -5.740 1.00 92.75 150 ARG A O 1
ATOM 1223 N N . LEU A 1 151 ? 14.479 6.746 -4.147 1.00 90.25 151 LEU A N 1
ATOM 1224 C CA . LEU A 1 151 ? 15.799 6.142 -4.371 1.00 90.25 151 LEU A CA 1
ATOM 1225 C C . LEU A 1 151 ? 15.802 4.613 -4.213 1.00 90.25 151 LEU A C 1
ATOM 1227 O O . LEU A 1 151 ? 16.542 3.932 -4.915 1.00 90.25 151 LEU A O 1
ATOM 1231 N N . GLN A 1 152 ? 14.930 4.051 -3.367 1.00 89.62 152 GLN A N 1
ATOM 1232 C CA . GLN A 1 152 ? 14.861 2.598 -3.155 1.00 89.62 152 GLN A CA 1
ATOM 1233 C C . GLN A 1 152 ? 14.553 1.806 -4.442 1.00 89.62 152 GLN A C 1
ATOM 1235 O O . GLN A 1 152 ? 14.932 0.644 -4.553 1.00 89.62 152 GLN A O 1
ATOM 1240 N N . TYR A 1 153 ? 13.889 2.430 -5.423 1.00 90.25 153 TYR A N 1
ATOM 1241 C CA . TYR A 1 153 ? 13.522 1.790 -6.689 1.00 90.25 153 TYR A CA 1
ATOM 1242 C C . TYR A 1 153 ? 14.685 1.717 -7.686 1.00 90.25 153 TYR A C 1
ATOM 1244 O O . TYR A 1 153 ? 14.617 0.947 -8.643 1.00 90.25 153 TYR A O 1
ATOM 1252 N N . LEU A 1 154 ? 15.754 2.487 -7.470 1.00 88.38 154 LEU A N 1
ATOM 1253 C CA . LEU A 1 154 ? 16.985 2.429 -8.265 1.00 88.38 154 LEU A CA 1
ATOM 1254 C C . LEU A 1 154 ? 17.949 1.335 -7.785 1.00 88.38 154 LEU A C 1
ATOM 1256 O O . LEU A 1 154 ? 18.918 1.023 -8.472 1.00 88.38 154 LEU A O 1
ATOM 1260 N N . GLY A 1 155 ? 17.690 0.757 -6.610 1.00 82.38 155 GLY A N 1
ATOM 1261 C CA . GLY A 1 155 ? 18.519 -0.286 -6.024 1.00 82.38 155 GLY A CA 1
ATOM 1262 C C . GLY A 1 155 ? 18.469 -1.626 -6.777 1.00 82.38 155 GLY A C 1
ATOM 1263 O O . GLY A 1 155 ? 17.673 -1.811 -7.713 1.00 82.38 155 GLY A O 1
ATOM 1264 N N . PRO A 1 156 ? 19.294 -2.598 -6.344 1.00 83.06 156 PRO A N 1
ATOM 1265 C CA . PRO A 1 156 ? 19.333 -3.940 -6.923 1.00 83.06 156 PRO A CA 1
ATOM 1266 C C . PRO A 1 156 ? 17.975 -4.651 -6.822 1.00 83.06 156 PRO A C 1
ATOM 1268 O O . PRO A 1 156 ? 17.055 -4.199 -6.139 1.00 83.06 156 PRO A O 1
ATOM 1271 N N . ASN A 1 157 ? 17.838 -5.779 -7.523 1.00 80.44 157 ASN A N 1
ATOM 1272 C CA . ASN A 1 157 ? 16.578 -6.517 -7.554 1.00 80.44 157 ASN A CA 1
ATOM 1273 C C . ASN A 1 157 ? 16.137 -6.936 -6.138 1.00 80.44 157 ASN A C 1
ATOM 1275 O O . ASN A 1 157 ? 16.923 -7.562 -5.416 1.00 80.44 157 ASN A O 1
ATOM 1279 N N . PRO A 1 158 ? 14.889 -6.624 -5.738 1.00 82.38 158 PRO A N 1
ATOM 1280 C CA . PRO A 1 158 ? 14.373 -6.980 -4.424 1.00 82.38 158 PRO A CA 1
ATOM 1281 C C . PRO A 1 158 ? 14.498 -8.480 -4.141 1.00 82.38 158 PRO A C 1
ATOM 1283 O O . PRO A 1 158 ? 14.173 -9.309 -4.987 1.00 82.38 158 PRO A O 1
ATOM 1286 N N .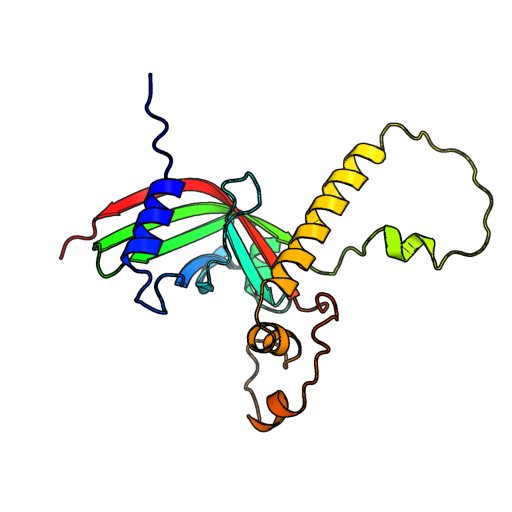 GLY A 1 159 ? 14.920 -8.830 -2.925 1.00 69.56 159 GLY A N 1
ATOM 1287 C CA . GLY A 1 159 ? 15.100 -10.224 -2.505 1.00 69.56 159 GLY A CA 1
ATOM 1288 C C . GLY A 1 159 ? 16.493 -10.801 -2.770 1.00 69.56 159 GLY A C 1
ATOM 1289 O O . GLY A 1 159 ? 16.764 -11.912 -2.320 1.00 69.56 159 GLY A O 1
ATOM 1290 N N . LEU A 1 160 ? 17.387 -10.057 -3.428 1.00 66.81 160 LEU A N 1
ATOM 1291 C CA . LEU A 1 160 ? 18.817 -10.364 -3.422 1.00 66.81 160 LEU A CA 1
ATOM 1292 C C . LEU A 1 160 ? 19.490 -9.756 -2.178 1.00 66.81 160 LEU A C 1
ATOM 1294 O O . LEU A 1 160 ? 19.094 -8.666 -1.751 1.00 66.81 160 LEU A O 1
ATOM 1298 N N . PRO A 1 161 ? 20.506 -10.419 -1.592 1.00 57.09 161 PRO A N 1
ATOM 1299 C CA . PRO A 1 161 ? 21.315 -9.826 -0.533 1.00 57.09 161 PRO A CA 1
ATOM 1300 C C . PRO A 1 161 ? 21.923 -8.500 -1.004 1.00 57.09 161 PRO A C 1
ATOM 1302 O O . PRO A 1 161 ? 22.540 -8.439 -2.068 1.00 57.09 161 PRO A O 1
ATOM 1305 N N . CYS A 1 162 ? 21.763 -7.435 -0.216 1.00 54.88 162 CYS A N 1
ATOM 1306 C CA . CYS A 1 162 ? 22.462 -6.180 -0.472 1.00 54.88 162 CYS A CA 1
ATOM 1307 C C . CYS A 1 162 ? 23.935 -6.378 -0.092 1.00 54.88 162 CYS A C 1
ATOM 1309 O O . CYS A 1 162 ? 24.254 -6.471 1.091 1.00 54.88 162 CYS A O 1
ATOM 1311 N N . LEU A 1 163 ? 24.825 -6.518 -1.079 1.00 50.16 163 LEU A N 1
ATOM 1312 C CA . LEU A 1 163 ? 26.231 -6.864 -0.829 1.00 50.16 163 LEU A CA 1
ATOM 1313 C C . LEU A 1 163 ? 27.089 -5.693 -0.317 1.00 50.16 163 LEU A C 1
ATOM 1315 O O . LEU A 1 163 ? 28.232 -5.920 0.066 1.00 50.16 163 LEU A O 1
ATOM 1319 N N . SER A 1 164 ? 26.558 -4.469 -0.230 1.00 49.84 164 SER A N 1
ATOM 1320 C CA . SER A 1 164 ? 27.188 -3.371 0.514 1.00 49.84 164 SER A CA 1
ATOM 1321 C C . SER A 1 164 ? 26.223 -2.194 0.713 1.00 49.84 164 SER A C 1
ATOM 1323 O O . SER A 1 164 ? 25.561 -1.745 -0.227 1.00 49.84 164 SER A O 1
ATOM 1325 N N . GLU A 1 165 ? 26.186 -1.629 1.926 1.00 51.97 165 GLU A N 1
ATOM 1326 C CA . GLU A 1 165 ? 25.502 -0.350 2.214 1.00 51.97 165 GLU A CA 1
ATOM 1327 C C . GLU A 1 165 ? 26.067 0.822 1.383 1.00 51.97 165 GLU A C 1
ATOM 1329 O O . GLU A 1 165 ? 25.403 1.840 1.205 1.00 51.97 165 GLU A O 1
ATOM 1334 N N . GLN A 1 166 ? 27.268 0.658 0.815 1.00 50.38 166 GLN A N 1
ATOM 1335 C CA . GLN A 1 166 ? 27.931 1.630 -0.059 1.00 50.38 166 GLN A CA 1
ATOM 1336 C C . GLN A 1 166 ? 27.156 1.897 -1.363 1.00 50.38 166 GLN A C 1
ATOM 1338 O O . GLN A 1 166 ? 27.187 3.018 -1.860 1.00 50.38 166 GLN A O 1
ATOM 1343 N N . SER A 1 167 ? 26.400 0.920 -1.879 1.00 55.22 167 SER A N 1
ATOM 1344 C CA . SER A 1 167 ? 25.718 1.029 -3.181 1.00 55.22 167 SER A CA 1
ATOM 1345 C C . SER A 1 167 ? 24.548 2.024 -3.225 1.00 55.22 167 SER A C 1
ATOM 1347 O O . SER A 1 167 ? 24.246 2.561 -4.287 1.00 55.22 167 SER A O 1
ATOM 1349 N N . LEU A 1 168 ? 23.888 2.312 -2.096 1.00 56.47 168 LEU A N 1
ATOM 1350 C CA . LEU A 1 168 ? 22.751 3.246 -2.062 1.00 56.47 168 LEU A CA 1
ATOM 1351 C C . LEU A 1 168 ? 23.183 4.719 -2.026 1.00 56.47 168 LEU A C 1
ATOM 1353 O O . LEU A 1 168 ? 22.405 5.581 -2.431 1.00 56.47 168 LEU A O 1
ATOM 1357 N N . ASN A 1 169 ? 24.404 5.010 -1.565 1.00 56.66 169 ASN A N 1
ATOM 1358 C CA . ASN A 1 169 ? 24.916 6.379 -1.439 1.00 56.66 169 ASN A CA 1
ATOM 1359 C C . ASN A 1 169 ? 25.375 6.982 -2.779 1.00 56.66 169 ASN A C 1
ATOM 1361 O O . ASN A 1 169 ? 25.481 8.200 -2.884 1.00 56.66 169 ASN A O 1
ATOM 1365 N N . GLU A 1 170 ? 25.614 6.155 -3.801 1.00 64.19 170 GLU A N 1
ATOM 1366 C CA . GLU A 1 170 ? 26.005 6.603 -5.149 1.00 64.19 170 GLU A CA 1
ATOM 1367 C C . GLU A 1 170 ? 24.808 6.816 -6.089 1.00 64.19 170 GLU A C 1
ATOM 1369 O O . GLU A 1 170 ? 24.954 7.364 -7.183 1.00 64.19 170 GLU A O 1
ATOM 1374 N N . LEU A 1 171 ? 23.605 6.400 -5.682 1.00 73.31 171 LEU A N 1
ATOM 1375 C CA . LEU A 1 171 ? 22.409 6.556 -6.501 1.00 73.31 171 LEU A CA 1
ATOM 1376 C C . LEU A 1 171 ? 21.928 8.007 -6.448 1.00 73.31 171 LEU A C 1
ATOM 1378 O O . LEU A 1 171 ? 21.379 8.471 -5.449 1.00 73.31 171 LEU A O 1
ATOM 1382 N N . PHE A 1 172 ? 22.104 8.716 -7.559 1.00 81.25 172 PHE A N 1
ATOM 1383 C CA . PHE A 1 172 ? 21.556 10.050 -7.759 1.00 81.25 172 PHE A CA 1
ATOM 1384 C C . PHE A 1 172 ? 20.222 9.972 -8.504 1.00 81.25 172 PHE A C 1
ATOM 1386 O O . PHE A 1 172 ? 20.110 9.339 -9.554 1.00 81.25 172 PHE A O 1
ATOM 1393 N N . LEU A 1 173 ? 19.210 10.652 -7.969 1.00 82.06 173 LEU A N 1
ATOM 1394 C CA . LEU A 1 173 ? 17.928 10.860 -8.630 1.00 82.06 173 LEU A CA 1
ATOM 1395 C C . LEU A 1 173 ? 17.619 12.353 -8.607 1.00 82.06 173 LEU A C 1
ATOM 1397 O O . LEU A 1 173 ? 17.519 12.949 -7.534 1.00 82.06 173 LEU A O 1
ATOM 1401 N N . ASP A 1 174 ? 17.434 12.941 -9.785 1.00 86.81 174 ASP A N 1
ATOM 1402 C CA . ASP A 1 174 ? 16.953 14.313 -9.902 1.00 86.81 174 ASP A CA 1
ATOM 1403 C C . ASP A 1 174 ? 15.527 14.403 -9.314 1.00 86.81 174 ASP A C 1
ATOM 1405 O O . ASP A 1 174 ? 14.641 13.656 -9.746 1.00 86.81 174 ASP A O 1
ATOM 1409 N N . PRO A 1 175 ? 15.266 15.298 -8.337 1.00 89.12 175 PRO A N 1
ATOM 1410 C CA . PRO A 1 175 ? 13.949 15.452 -7.723 1.00 89.12 175 PRO A CA 1
ATOM 1411 C C . PRO A 1 175 ? 12.804 15.697 -8.713 1.00 89.12 175 PRO A C 1
ATOM 1413 O O . PRO A 1 175 ? 11.671 15.316 -8.398 1.00 89.12 175 PRO A O 1
ATOM 1416 N N . SER A 1 176 ? 13.098 16.302 -9.869 1.00 89.94 176 SER A N 1
ATOM 1417 C CA . SER A 1 176 ? 12.146 16.611 -10.941 1.00 89.94 176 SER A CA 1
ATOM 1418 C C . SER A 1 176 ? 11.910 15.449 -11.913 1.00 89.94 176 SER A C 1
ATOM 1420 O O . SER A 1 176 ? 10.948 15.467 -12.679 1.00 89.94 176 SER A O 1
ATOM 1422 N N . SER A 1 177 ? 12.743 14.405 -11.862 1.00 88.88 177 SER A N 1
ATOM 1423 C CA . SER A 1 177 ? 12.579 13.232 -12.716 1.00 88.88 177 SER A CA 1
ATOM 1424 C C . SER A 1 177 ? 11.332 12.435 -12.342 1.00 88.88 177 SER A C 1
ATOM 1426 O O . SER A 1 177 ? 11.066 12.153 -11.167 1.00 88.88 177 SER A O 1
ATOM 1428 N N . GLY A 1 178 ? 10.583 12.037 -13.371 1.00 89.56 178 GLY A N 1
ATOM 1429 C CA . GLY A 1 178 ? 9.395 11.198 -13.249 1.00 89.56 178 GLY A CA 1
ATOM 1430 C C . GLY A 1 178 ? 9.691 9.760 -12.785 1.00 89.56 178 GLY A C 1
ATOM 1431 O O . GLY A 1 178 ? 10.844 9.382 -12.560 1.00 89.56 178 GLY A O 1
ATOM 1432 N N . PRO A 1 179 ? 8.644 8.935 -12.627 1.00 91.94 179 PRO A N 1
ATOM 1433 C CA . PRO A 1 179 ? 8.758 7.588 -12.076 1.00 91.94 179 PRO A CA 1
ATOM 1434 C C . PRO A 1 179 ? 9.585 6.629 -12.935 1.00 91.94 179 PRO A C 1
ATOM 1436 O O . PRO A 1 179 ? 9.238 6.326 -14.079 1.00 91.94 179 PRO A O 1
ATOM 1439 N N . VAL A 1 180 ? 10.625 6.060 -12.323 1.00 91.56 180 VAL A N 1
ATOM 1440 C CA . VAL A 1 180 ? 11.501 5.027 -12.907 1.00 91.56 180 VAL A CA 1
ATOM 1441 C C . VAL A 1 180 ? 10.733 3.743 -13.226 1.00 91.56 180 VAL A C 1
ATOM 1443 O O . VAL A 1 180 ? 9.723 3.465 -12.592 1.00 91.56 180 VAL A O 1
ATOM 1446 N N . ALA A 1 181 ? 11.199 2.923 -14.172 1.00 89.88 181 ALA A N 1
ATOM 1447 C CA . ALA A 1 181 ? 10.468 1.733 -14.638 1.00 89.88 181 ALA A CA 1
ATOM 1448 C C . ALA A 1 181 ? 10.128 0.713 -13.528 1.00 89.88 181 ALA A C 1
ATOM 1450 O O . ALA A 1 181 ? 9.088 0.056 -13.593 1.00 89.88 181 ALA A O 1
ATOM 1451 N N . SER A 1 182 ? 10.973 0.609 -12.498 1.00 91.88 182 SER A N 1
ATOM 1452 C CA . SER A 1 182 ? 10.759 -0.256 -11.331 1.00 91.88 182 SER A CA 1
ATOM 1453 C C . SER A 1 182 ? 9.644 0.232 -10.403 1.00 91.88 182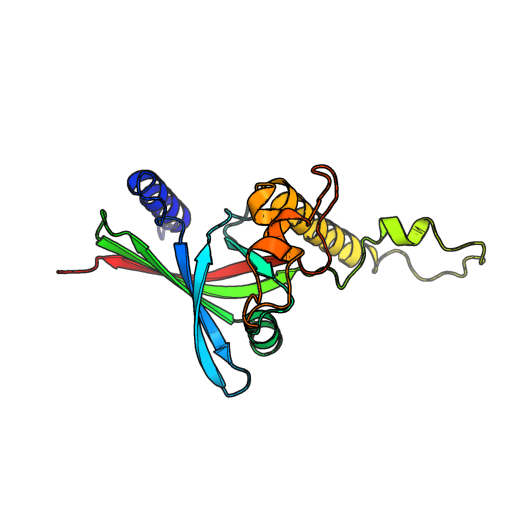 SER A C 1
ATOM 1455 O O . SER A 1 182 ? 9.070 -0.572 -9.673 1.00 91.88 182 SER A O 1
ATOM 1457 N N . PHE A 1 183 ? 9.289 1.521 -10.431 1.00 94.12 183 PHE A N 1
ATOM 1458 C CA . PHE A 1 183 ? 8.203 2.056 -9.616 1.00 94.12 183 PHE A CA 1
ATOM 1459 C C . PHE A 1 183 ? 6.840 1.590 -10.131 1.00 94.12 183 PHE A C 1
ATOM 1461 O O . PHE A 1 183 ? 6.484 1.822 -11.291 1.00 94.12 183 PHE A O 1
ATOM 1468 N N . CYS A 1 184 ? 6.054 0.996 -9.243 1.00 93.94 184 CYS A N 1
ATOM 1469 C CA . CYS A 1 184 ? 4.709 0.517 -9.505 1.00 93.94 184 CYS A CA 1
ATOM 1470 C C . CYS A 1 184 ? 3.743 1.085 -8.464 1.00 93.94 184 CYS A C 1
ATOM 1472 O O . CYS A 1 184 ? 4.032 1.084 -7.265 1.00 93.94 184 CYS A O 1
ATOM 1474 N N . LEU A 1 185 ? 2.575 1.519 -8.925 1.00 95.75 185 LEU A N 1
ATOM 1475 C CA . LEU A 1 185 ? 1.452 1.872 -8.065 1.00 95.75 185 LEU A CA 1
ATOM 1476 C C . LEU A 1 185 ? 0.459 0.709 -8.077 1.00 95.75 185 LEU A C 1
ATOM 1478 O O . LEU A 1 185 ? 0.082 0.226 -9.141 1.00 95.75 185 LEU A O 1
ATOM 1482 N N . LEU A 1 186 ? 0.062 0.239 -6.900 1.00 96.88 186 LEU A N 1
ATOM 1483 C CA . LEU A 1 186 ? -1.064 -0.673 -6.739 1.00 96.88 186 LEU A CA 1
ATOM 1484 C C . LEU A 1 186 ? -2.264 0.124 -6.248 1.00 96.88 186 LEU A C 1
ATOM 1486 O O . LEU A 1 186 ? -2.117 0.965 -5.357 1.00 96.88 186 LEU A O 1
ATOM 1490 N N . VAL A 1 187 ? -3.434 -0.169 -6.803 1.00 96.62 187 VAL A N 1
ATOM 1491 C CA . VAL A 1 187 ? -4.691 0.452 -6.389 1.00 96.62 187 VAL A CA 1
ATOM 1492 C C . VAL A 1 187 ? -5.701 -0.641 -6.065 1.00 96.62 187 VAL A C 1
ATOM 1494 O O . VAL A 1 187 ? -6.175 -1.335 -6.965 1.00 96.62 187 VAL A O 1
ATOM 1497 N N . LEU A 1 188 ? -5.996 -0.819 -4.777 1.00 98.12 188 LEU A N 1
ATOM 1498 C CA . LEU A 1 188 ? -6.980 -1.787 -4.298 1.00 98.12 188 LEU A CA 1
ATOM 1499 C C . LEU A 1 188 ? -8.370 -1.156 -4.304 1.00 98.12 188 LEU A C 1
ATOM 1501 O O . LEU A 1 188 ? -8.557 -0.088 -3.723 1.00 98.12 188 LEU A O 1
ATOM 1505 N N . ASP A 1 189 ? -9.322 -1.832 -4.936 1.00 96.94 189 ASP A N 1
ATOM 1506 C CA . ASP A 1 189 ? -10.743 -1.505 -4.958 1.00 96.94 189 ASP A CA 1
ATOM 1507 C C . ASP A 1 189 ? -11.504 -2.360 -3.936 1.00 96.94 189 ASP A C 1
ATOM 1509 O O . ASP A 1 189 ? -11.598 -3.573 -4.134 1.00 96.94 189 ASP A O 1
ATOM 1513 N N . PRO A 1 190 ? -11.952 -1.782 -2.804 1.00 96.81 190 PRO A N 1
ATOM 1514 C CA . PRO A 1 190 ? -12.586 -2.535 -1.727 1.00 96.81 190 PRO A CA 1
ATOM 1515 C C . PRO A 1 190 ? -13.943 -3.119 -2.135 1.00 96.81 190 PRO A C 1
ATOM 1517 O O . PRO A 1 190 ? -14.899 -2.381 -2.359 1.00 96.81 190 PRO A O 1
ATOM 1520 N N . ASP A 1 191 ? -14.053 -4.446 -2.116 1.00 93.88 191 ASP A N 1
ATOM 1521 C CA . ASP A 1 191 ? -15.315 -5.167 -2.316 1.00 93.88 191 ASP A CA 1
ATOM 1522 C C . ASP A 1 191 ? -16.015 -5.440 -0.977 1.00 93.88 191 ASP A C 1
ATOM 1524 O O . ASP A 1 191 ? -17.240 -5.373 -0.859 1.00 93.88 191 ASP A O 1
ATOM 1528 N N . GLN A 1 192 ? -15.230 -5.766 0.055 1.00 94.50 192 GLN A N 1
ATOM 1529 C CA . GLN A 1 192 ? -15.727 -6.074 1.395 1.00 94.50 192 GLN A CA 1
ATOM 1530 C C . GLN A 1 192 ? -14.831 -5.441 2.451 1.00 94.50 192 GLN A C 1
ATOM 1532 O O . GLN A 1 192 ? -13.604 -5.537 2.387 1.00 94.50 192 GLN A O 1
ATOM 1537 N N . VAL A 1 193 ? -15.460 -4.831 3.455 1.00 96.50 193 VAL A N 1
ATOM 1538 C CA . VAL A 1 193 ? -14.775 -4.229 4.598 1.00 96.50 193 VAL A CA 1
ATOM 1539 C C . VAL A 1 193 ? -15.388 -4.760 5.881 1.00 96.50 193 VAL A C 1
ATOM 1541 O O . VAL A 1 193 ? -16.586 -4.613 6.117 1.00 96.50 193 VAL A O 1
ATOM 1544 N N . GLN A 1 194 ? -14.551 -5.356 6.720 1.00 96.25 194 GLN A N 1
ATOM 1545 C CA . GLN A 1 194 ? -14.909 -5.818 8.050 1.00 96.25 194 GLN A CA 1
ATOM 1546 C C . GLN A 1 194 ? -14.113 -5.023 9.084 1.00 96.25 194 GLN A C 1
ATOM 1548 O O . GLN A 1 194 ? -12.886 -4.985 9.033 1.00 96.25 194 GLN A O 1
ATOM 1553 N N . LEU A 1 195 ? -14.822 -4.421 10.037 1.00 95.44 195 LEU A N 1
ATOM 1554 C CA . LEU A 1 195 ? -14.247 -3.793 11.223 1.00 95.44 195 LEU A CA 1
ATOM 1555 C C . LEU A 1 195 ? -14.543 -4.673 12.438 1.00 95.44 195 LEU A C 1
ATOM 1557 O O . LEU A 1 195 ? -15.690 -5.068 12.651 1.00 95.44 195 LEU A O 1
ATOM 1561 N N . SER A 1 196 ? -13.524 -4.973 13.235 1.00 93.25 196 SER A N 1
ATOM 1562 C CA . SER A 1 196 ? -13.665 -5.733 14.478 1.00 93.25 196 SER A CA 1
ATOM 1563 C C . SER A 1 196 ? -12.827 -5.130 15.596 1.00 93.25 196 SER A C 1
ATOM 1565 O O . SER A 1 196 ? -11.665 -4.797 15.373 1.00 93.25 196 SER A O 1
ATOM 1567 N N . ALA A 1 197 ? -13.390 -5.062 16.802 1.00 91.56 197 ALA A N 1
ATOM 1568 C CA . ALA A 1 197 ? -12.611 -4.848 18.017 1.00 91.56 197 ALA A CA 1
ATOM 1569 C C . ALA A 1 197 ? -11.844 -6.132 18.369 1.00 91.56 197 ALA A C 1
ATOM 1571 O O . ALA A 1 197 ? -12.391 -7.234 18.278 1.00 91.56 197 ALA A O 1
ATOM 1572 N N . ILE A 1 198 ? -10.585 -5.991 18.764 1.00 85.88 198 ILE A N 1
ATOM 1573 C CA . ILE A 1 198 ? -9.730 -7.073 19.236 1.00 85.88 198 ILE A CA 1
ATOM 1574 C C . ILE A 1 198 ? -9.803 -7.082 20.762 1.00 85.88 198 ILE A C 1
ATOM 1576 O O . ILE A 1 198 ? -9.465 -6.100 21.418 1.00 85.88 198 ILE A O 1
ATOM 1580 N N . LEU A 1 199 ? -10.302 -8.185 21.317 1.00 78.19 199 LEU A N 1
ATOM 1581 C CA . LEU A 1 199 ? -10.387 -8.386 22.761 1.00 78.19 199 LEU A CA 1
ATOM 1582 C C . LEU A 1 199 ? -9.045 -8.915 23.281 1.00 78.19 199 LEU A C 1
ATOM 1584 O O . LEU A 1 199 ? -8.443 -9.780 22.641 1.00 78.19 199 LEU A O 1
ATOM 1588 N N . ASN A 1 200 ? -8.609 -8.392 24.428 1.00 61.47 200 ASN A N 1
ATOM 1589 C CA . ASN A 1 200 ? -7.492 -8.937 25.206 1.00 61.47 200 ASN A CA 1
ATOM 1590 C C . ASN A 1 200 ? -7.909 -10.176 26.002 1.00 61.47 200 ASN A C 1
ATOM 1592 O O . ASN A 1 200 ? -9.082 -10.223 26.443 1.00 61.47 200 ASN A O 1
#

Mean predicted aligned error: 10.45 Å

Sequence (200 aa):
MGTVTQWKQLLLSALESNSHLKHSPYFQFATIGCNGRPSNRTVVFRGFEENSDRIQINTDCRTRKIEELKHCPFAEICWYFSDSWEQFRINGRVDVIDGSNPDPEKLQMSNGNAPFLGMRKGHLMLNVKSRLVIYSQREKSWFASSLKSRLQYLGPNPGLPCLSEQSLNELFLDPSSGPVASFCLLVLDPDQVQLSAILN